Protein 5L2L (pdb70)

Structure (mmCIF, N/CA/C/O backbone):
data_5L2L
#
_entry.id   5L2L
#
_cell.length_a   46.669
_cell.length_b   85.035
_cell.length_c   64.956
_cell.angle_alpha   90.00
_cell.angle_beta   99.07
_cell.angle_gamma   90.00
#
_symmetry.space_group_name_H-M   'P 1 21 1'
#
loop_
_entity.id
_entity.type
_entity.pdbx_description
1 polymer Nab2p
2 polymer "RNA (5'-R(*AP*AP*AP*AP*AP*AP*AP*AP*AP*G)-3')"
3 non-polymer 'ZINC ION'
4 water water
#
loop_
_atom_site.group_PDB
_atom_site.id
_atom_site.type_symbol
_atom_site.label_atom_id
_atom_site.label_alt_id
_atom_site.label_comp_id
_atom_site.label_asym_id
_atom_site.label_entity_id
_atom_site.label_seq_id
_atom_site.pdbx_PDB_ins_code
_atom_site.Cartn_x
_atom_site.Cartn_y
_atom_site.Cartn_z
_atom_site.occupancy
_atom_site.B_iso_or_equiv
_atom_site.auth_seq_id
_atom_site.auth_comp_id
_atom_site.auth_asym_id
_atom_site.auth_atom_id
_atom_site.pdbx_PDB_model_num
ATOM 1 N N . SER A 1 2 ? 44.885 63.521 20.227 1.00 54.46 408 SER A N 1
ATOM 2 C CA . SER A 1 2 ? 44.659 63.566 21.668 1.00 55.27 408 SER A CA 1
ATOM 3 C C . SER A 1 2 ? 45.201 64.860 22.292 1.00 55.63 408 SER A C 1
ATOM 4 O O . SER A 1 2 ? 46.301 65.319 21.964 1.00 57.52 408 SER A O 1
ATOM 11 N N . GLU A 1 3 ? 44.405 65.446 23.181 1.00 52.20 409 GLU A N 1
ATOM 12 C CA . GLU A 1 3 ? 44.787 66.615 23.959 1.00 49.00 409 GLU A CA 1
ATOM 13 C C . GLU A 1 3 ? 44.866 66.244 25.434 1.00 39.36 409 GLU A C 1
ATOM 14 O O . GLU A 1 3 ? 44.105 65.392 25.905 1.00 37.26 409 GLU A O 1
ATOM 26 N N . LYS A 1 4 ? 45.787 66.885 26.164 1.00 31.83 410 LYS A N 1
ATOM 27 C CA . LYS A 1 4 ? 45.864 66.706 27.617 1.00 27.22 410 LYS A CA 1
ATOM 28 C C . LYS A 1 4 ? 46.127 68.040 28.312 1.00 24.78 410 LYS A C 1
ATOM 29 O O . LYS A 1 4 ? 47.070 68.758 27.962 1.00 27.53 410 LYS A O 1
ATOM 48 N N . SER A 1 5 ? 45.289 68.355 29.298 1.00 22.40 411 SER A N 1
ATOM 49 C CA . SER A 1 5 ? 45.375 69.559 30.113 1.00 21.55 411 SER A CA 1
ATOM 50 C C . SER A 1 5 ? 45.682 69.200 31.560 1.00 20.62 411 SER A C 1
ATOM 51 O O . SER A 1 5 ? 45.299 68.131 32.034 1.00 21.07 411 SER A O 1
ATOM 59 N N . LEU A 1 6 ? 46.362 70.110 32.273 1.00 21.46 412 LEU A N 1
ATOM 60 C CA . LEU A 1 6 ? 46.560 69.962 33.717 1.00 19.56 412 LEU A CA 1
ATOM 61 C C . LEU A 1 6 ? 45.325 70.343 34.551 1.00 18.77 412 LEU A C 1
ATOM 62 O O . LEU A 1 6 ? 45.265 70.013 35.751 1.00 19.76 412 LEU A O 1
ATOM 78 N N . GLU A 1 7 ? 44.345 71.015 33.957 1.00 19.80 413 GLU A N 1
ATOM 79 C CA . GLU A 1 7 ? 43.125 71.361 34.671 1.00 20.09 413 GLU A CA 1
ATOM 80 C C . GLU A 1 7 ? 42.421 70.090 35.176 1.00 17.90 413 GLU A C 1
ATOM 81 O O . GLU A 1 7 ? 42.396 69.056 34.500 1.00 19.30 413 GLU A O 1
ATOM 93 N N . GLN A 1 8 ? 41.865 70.165 36.390 1.00 17.86 414 GLN A N 1
ATOM 94 C CA . GLN A 1 8 ? 41.240 69.015 37.046 1.00 17.29 414 GLN A CA 1
ATOM 95 C C . GLN A 1 8 ? 39.826 68.750 36.518 1.00 17.66 414 GLN A C 1
ATOM 96 O O . GLN A 1 8 ? 39.000 69.669 36.439 1.00 19.29 414 GLN A O 1
ATOM 110 N N . CYS A 1 9 ? 39.538 67.485 36.186 1.00 16.06 415 CYS A N 1
ATOM 111 C CA . CYS A 1 9 ? 38.173 67.092 35.807 1.00 15.05 415 CYS A CA 1
ATOM 112 C C . CYS A 1 9 ? 37.255 67.145 37.028 1.00 18.16 415 CYS A C 1
ATOM 113 O O . CYS A 1 9 ? 37.548 66.539 38.067 1.00 17.73 415 CYS A O 1
ATOM 120 N N . LYS A 1 10 ? 36.118 67.831 36.889 1.00 17.99 416 LYS A N 1
ATOM 121 C CA . LYS A 1 10 ? 35.227 67.977 38.033 1.00 19.64 416 LYS A CA 1
ATOM 122 C C . LYS A 1 10 ? 34.467 66.698 38.365 1.00 18.10 416 LYS A C 1
ATOM 123 O O . LYS A 1 10 ? 33.857 66.633 39.450 1.00 20.44 416 LYS A O 1
ATOM 142 N N . PHE A 1 11 ? 34.510 65.676 37.500 1.00 17.12 417 PHE A N 1
ATOM 143 C CA . PHE A 1 11 ? 33.751 64.445 37.724 1.00 17.27 417 PHE A CA 1
ATOM 144 C C . PHE A 1 11 ? 34.601 63.277 38.236 1.00 19.38 417 PHE A C 1
ATOM 145 O O . PHE A 1 11 ? 34.042 62.250 38.639 1.00 19.99 417 PHE A O 1
ATOM 162 N N . GLY A 1 12 ? 35.926 63.400 38.230 1.00 19.06 418 GLY A N 1
ATOM 163 C CA . GLY A 1 12 ? 36.785 62.387 38.846 1.00 20.16 418 GLY A CA 1
ATOM 164 C C . GLY A 1 12 ? 36.577 60.992 38.275 1.00 20.18 418 GLY A C 1
ATOM 165 O O . GLY A 1 12 ? 36.505 60.797 37.055 1.00 20.78 418 GLY A O 1
ATOM 169 N N . THR A 1 13 ? 36.488 59.989 39.165 1.00 18.48 419 THR A N 1
ATOM 170 C CA . THR A 1 13 ? 36.341 58.602 38.712 1.00 18.92 419 THR A CA 1
ATOM 171 C C . THR A 1 13 ? 34.966 58.328 38.099 1.00 19.96 419 THR A C 1
ATOM 172 O O . THR A 1 13 ? 34.763 57.247 37.534 1.00 21.70 419 THR A O 1
ATOM 183 N N . HIS A 1 14 ? 34.027 59.276 38.176 1.00 19.53 420 HIS A N 1
ATOM 184 C CA . HIS A 1 14 ? 32.708 59.104 37.589 1.00 19.20 420 HIS A CA 1
ATOM 185 C C . HIS A 1 14 ? 32.533 59.877 36.290 1.00 18.13 420 HIS A C 1
ATOM 186 O O . HIS A 1 14 ? 31.405 59.978 35.775 1.00 19.00 420 HIS A O 1
ATOM 200 N N . CYS A 1 15 ? 33.632 60.375 35.722 1.00 17.56 421 CYS A N 1
ATOM 201 C CA . CYS A 1 15 ? 33.611 60.951 34.383 1.00 18.50 421 CYS A CA 1
ATOM 202 C C . CYS A 1 15 ? 33.331 59.873 33.340 1.00 18.23 421 CYS A C 1
ATOM 203 O O . CYS A 1 15 ? 33.946 58.802 33.360 1.00 20.23 421 CYS A O 1
ATOM 210 N N . THR A 1 16 ? 32.399 60.156 32.421 1.00 18.30 422 THR A N 1
ATOM 211 C CA . THR A 1 16 ? 32.053 59.198 31.375 1.00 19.00 422 THR A CA 1
ATOM 212 C C . THR A 1 16 ? 32.258 59.768 29.969 1.00 18.96 422 THR A C 1
ATOM 213 O O . THR A 1 16 ? 31.749 59.202 28.994 1.00 20.91 422 THR A O 1
ATOM 224 N N . ASN A 1 17 ? 33.036 60.850 29.850 1.00 19.85 423 ASN A N 1
ATOM 225 C CA . ASN A 1 17 ? 33.492 61.389 28.566 1.00 19.70 423 ASN A CA 1
ATOM 226 C C . ASN A 1 17 ? 34.751 60.646 28.117 1.00 20.53 423 ASN A C 1
ATOM 227 O O . ASN A 1 17 ? 35.840 60.878 28.651 1.00 20.87 423 ASN A O 1
ATOM 238 N N . LYS A 1 18 ? 34.613 59.779 27.105 1.00 23.31 424 LYS A N 1
ATOM 239 C CA . LYS A 1 18 ? 35.732 58.946 26.666 1.00 25.98 424 LYS A CA 1
ATOM 240 C C . LYS A 1 18 ? 36.843 59.742 25.983 1.00 25.75 424 LYS A C 1
ATOM 241 O O . LYS A 1 18 ? 37.937 59.198 25.780 1.00 28.03 424 LYS A O 1
ATOM 260 N N . ARG A 1 19 ? 36.605 61.007 25.629 1.00 24.85 425 ARG A N 1
ATOM 261 C CA . ARG A 1 19 ? 37.646 61.876 25.082 1.00 26.88 425 ARG A CA 1
ATOM 262 C C . ARG A 1 19 ? 38.068 62.974 26.055 1.00 24.47 425 ARG A C 1
ATOM 263 O O . ARG A 1 19 ? 38.678 63.964 25.638 1.00 26.24 425 ARG A O 1
ATOM 284 N N . CYS A 1 20 ? 37.750 62.829 27.343 1.00 22.67 426 CYS A N 1
ATOM 285 C CA . CYS A 1 20 ? 38.077 63.868 28.313 1.00 20.56 426 CYS A CA 1
ATOM 286 C C . CYS A 1 20 ? 39.582 64.155 28.344 1.00 20.73 426 CYS A C 1
ATOM 287 O O . CYS A 1 20 ? 40.414 63.244 28.462 1.00 22.52 426 CYS A O 1
ATOM 294 N N . LYS A 1 21 ? 39.931 65.435 28.272 1.00 21.01 427 LYS A N 1
ATOM 295 C CA . LYS A 1 21 ? 41.334 65.831 28.247 1.00 21.77 427 LYS A CA 1
ATOM 296 C C . LYS A 1 21 ? 41.886 66.249 29.609 1.00 21.15 427 LYS A C 1
ATOM 297 O O . LYS A 1 21 ? 43.048 66.635 29.684 1.00 21.50 427 LYS A O 1
ATOM 316 N N . TYR A 1 22 ? 41.101 66.174 30.679 1.00 19.11 428 TYR A N 1
ATOM 317 C CA . TYR A 1 22 ? 41.481 66.721 31.980 1.00 17.97 428 TYR A CA 1
ATOM 318 C C . TYR A 1 22 ? 42.041 65.634 32.921 1.00 17.22 428 TYR A C 1
ATOM 319 O O . TYR A 1 22 ? 42.037 64.441 32.610 1.00 17.57 428 TYR A O 1
ATOM 337 N N . ARG A 1 23 ? 42.577 66.069 34.070 1.00 16.94 429 ARG A N 1
ATOM 338 C CA . ARG A 1 23 ? 43.163 65.142 35.046 1.00 16.26 429 ARG A CA 1
ATOM 339 C C . ARG A 1 23 ? 42.095 64.541 35.964 1.00 16.08 429 ARG A C 1
ATOM 340 O O . ARG A 1 23 ? 41.141 65.217 36.363 1.00 17.88 429 ARG A O 1
ATOM 361 N N . HIS A 1 24 ? 42.261 63.260 36.304 1.00 16.92 430 HIS A N 1
ATOM 362 C CA . HIS A 1 24 ? 41.283 62.528 37.114 1.00 16.48 430 HIS A CA 1
ATOM 363 C C . HIS A 1 24 ? 41.945 61.970 38.370 1.00 16.91 430 HIS A C 1
ATOM 364 O O . HIS A 1 24 ? 42.928 61.212 38.287 1.00 18.21 430 HIS A O 1
ATOM 378 N N . ALA A 1 25 ? 41.381 62.314 39.532 1.00 17.26 431 ALA A N 1
ATOM 379 C CA . ALA A 1 25 ? 41.883 61.801 40.806 1.00 18.04 431 ALA A CA 1
ATOM 380 C C . ALA A 1 25 ? 41.277 60.432 41.129 1.00 19.00 431 ALA A C 1
ATOM 381 O O . ALA A 1 25 ? 40.055 60.250 41.041 1.00 20.88 431 ALA A O 1
ATOM 388 N N . ARG A 1 26 ? 42.134 59.478 41.524 1.00 17.12 432 ARG A N 1
ATOM 389 C CA . ARG A 1 26 ? 41.714 58.174 42.033 1.00 17.37 432 ARG A CA 1
ATOM 390 C C . ARG A 1 26 ? 42.048 58.000 43.515 1.00 18.63 432 ARG A C 1
ATOM 391 O O . ARG A 1 26 ? 41.884 56.894 44.052 1.00 19.77 432 ARG A O 1
ATOM 412 N N . SER A 1 27 ? 42.533 59.057 44.175 1.00 19.07 433 SER A N 1
ATOM 413 C CA . SER A 1 27 ? 42.802 59.078 45.611 1.00 19.18 433 SER A CA 1
ATOM 414 C C . SER A 1 27 ? 42.083 60.259 46.253 1.00 20.44 433 SER A C 1
ATOM 415 O O . SER A 1 27 ? 42.003 61.343 45.661 1.00 21.08 433 SER A O 1
ATOM 423 N N . HIS A 1 28 ? 41.579 60.043 47.473 1.00 19.95 434 HIS A N 1
ATOM 424 C CA . HIS A 1 28 ? 41.007 61.106 48.305 1.00 21.79 434 HIS A CA 1
ATOM 425 C C . HIS A 1 28 ? 42.077 62.006 48.914 1.00 19.98 434 HIS A C 1
ATOM 426 O O . HIS A 1 28 ? 41.740 63.065 49.465 1.00 21.12 434 HIS A O 1
ATOM 440 N N . ILE A 1 29 ? 43.350 61.629 48.810 1.00 18.86 435 ILE A N 1
ATOM 441 C CA . ILE A 1 29 ? 44.448 62.462 49.286 1.00 19.31 435 ILE A CA 1
ATOM 442 C C . ILE A 1 29 ? 44.697 63.595 48.297 1.00 19.80 435 ILE A C 1
ATOM 443 O O . ILE A 1 29 ? 44.807 63.368 47.080 1.00 20.83 435 ILE A O 1
ATOM 459 N N . MET A 1 30 ? 44.815 64.816 48.820 1.00 20.23 436 MET A N 1
ATOM 460 C CA . MET A 1 30 ? 45.147 65.972 47.997 1.00 21.96 436 MET A CA 1
ATOM 461 C C . MET A 1 30 ? 46.645 65.980 47.673 1.00 21.34 436 MET A C 1
ATOM 462 O O . MET A 1 30 ? 47.486 65.742 48.549 1.00 21.70 436 MET A O 1
ATOM 476 N N . CYS A 1 31 ? 46.970 66.207 46.396 1.00 18.13 437 CYS A N 1
ATOM 477 C CA . CYS A 1 31 ? 48.364 66.206 45.958 1.00 17.70 437 CYS A CA 1
ATOM 478 C C . CYS A 1 31 ? 49.187 67.193 46.776 1.00 19.08 437 CYS A C 1
ATOM 479 O O . CYS A 1 31 ? 48.788 68.349 46.969 1.00 19.82 437 CYS A O 1
ATOM 486 N N . ARG A 1 32 ? 50.376 66.753 47.206 1.00 20.19 438 ARG A N 1
ATOM 487 C CA . ARG A 1 32 ? 51.212 67.602 48.045 1.00 22.00 438 ARG A CA 1
ATOM 488 C C . ARG A 1 32 ? 51.726 68.835 47.308 1.00 21.22 438 ARG A C 1
ATOM 489 O O . ARG A 1 32 ? 52.102 69.807 47.971 1.00 23.60 438 ARG A O 1
ATOM 510 N N . GLU A 1 33 ? 51.719 68.837 45.972 1.00 21.17 439 GLU A N 1
ATOM 511 C CA . GLU A 1 33 ? 52.098 70.009 45.183 1.00 21.52 439 GLU A CA 1
ATOM 512 C C . GLU A 1 33 ? 50.913 70.879 44.775 1.00 21.40 439 GLU A C 1
ATOM 513 O O . GLU A 1 33 ? 51.116 71.938 44.160 1.00 22.08 439 GLU A O 1
ATOM 525 N N . GLY A 1 34 ? 49.693 70.481 45.112 1.00 20.88 440 GLY A N 1
ATOM 526 C CA . GLY A 1 34 ? 48.528 71.298 44.785 1.00 21.23 440 GLY A CA 1
ATOM 527 C C . GLY A 1 34 ? 48.427 71.654 43.318 1.00 20.69 440 GLY A C 1
ATOM 528 O O . GLY A 1 34 ? 48.758 70.853 42.425 1.00 20.57 440 GLY A O 1
ATOM 532 N N . ALA A 1 35 ? 47.953 72.884 43.054 1.00 20.96 441 ALA A N 1
ATOM 533 C CA . ALA A 1 35 ? 47.787 73.379 41.688 1.00 22.01 441 ALA A CA 1
ATOM 534 C C . ALA A 1 35 ? 49.109 73.583 40.970 1.00 22.10 441 ALA A C 1
ATOM 535 O O . ALA A 1 35 ? 49.093 73.905 39.777 1.00 24.4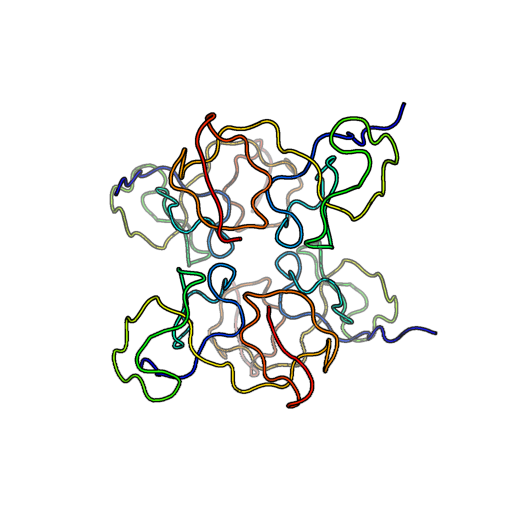0 441 ALA A O 1
ATOM 542 N N . ASN A 1 36 ? 50.237 73.390 41.655 1.00 21.12 442 ASN A N 1
ATOM 543 C CA . ASN A 1 36 ? 51.557 73.500 41.042 1.00 20.58 442 ASN A CA 1
ATOM 544 C C . ASN A 1 36 ? 52.045 72.205 40.394 1.00 21.02 442 ASN A C 1
ATOM 545 O O . ASN A 1 36 ? 53.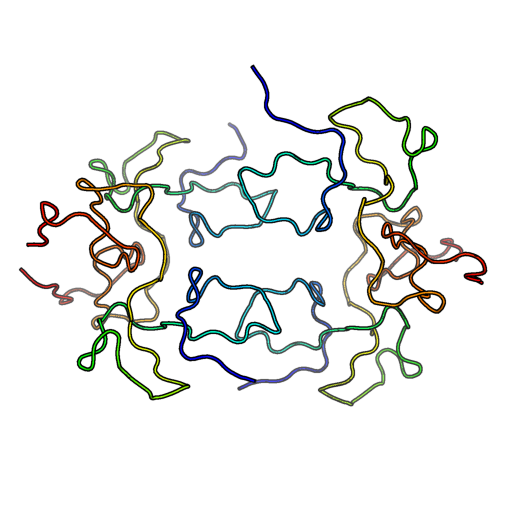080 72.228 39.703 1.00 23.25 442 ASN A O 1
ATOM 556 N N . CYS A 1 37 ? 51.323 71.096 40.569 1.00 18.67 443 CYS A N 1
ATOM 557 C CA . CYS A 1 37 ? 51.771 69.801 40.058 1.00 18.50 443 CYS A CA 1
ATOM 558 C C . CYS A 1 37 ? 51.685 69.758 38.535 1.00 18.49 443 CYS A C 1
ATOM 559 O O . CYS A 1 37 ? 50.667 70.153 37.961 1.00 19.69 443 CYS A O 1
ATOM 566 N N . THR A 1 38 ? 52.748 69.271 37.877 1.00 19.39 444 THR A N 1
ATOM 567 C CA . THR A 1 38 ? 52.798 69.228 36.417 1.00 20.97 444 THR A CA 1
ATOM 568 C C . THR A 1 38 ? 52.771 67.818 35.833 1.00 20.56 444 THR A C 1
ATOM 569 O O . THR A 1 38 ? 53.042 67.654 34.639 1.00 22.44 444 THR A O 1
ATOM 580 N N . ARG A 1 39 ? 52.439 66.802 36.625 1.00 19.41 445 ARG A N 1
ATOM 581 C CA . ARG A 1 39 ? 52.397 65.413 36.156 1.00 19.52 445 ARG A CA 1
ATOM 582 C C . ARG A 1 39 ? 51.028 65.108 35.542 1.00 19.12 445 ARG A C 1
ATOM 583 O O . ARG A 1 39 ? 50.014 65.066 36.251 1.00 18.26 445 ARG A O 1
ATOM 604 N N . ILE A 1 40 ? 50.999 64.873 34.227 1.00 19.79 446 ILE A N 1
ATOM 605 C CA . ILE A 1 40 ? 49.728 64.747 33.504 1.00 19.64 446 ILE A CA 1
ATOM 606 C C . ILE A 1 40 ? 48.892 63.593 34.048 1.00 19.07 446 ILE A C 1
ATOM 607 O O . ILE A 1 40 ? 47.663 63.716 34.187 1.00 19.82 446 ILE A O 1
ATOM 623 N N . ASP A 1 41 ? 49.529 62.463 34.373 1.00 18.40 447 ASP A N 1
ATOM 624 C CA . ASP A 1 41 ? 48.817 61.280 34.849 1.00 19.46 447 ASP A CA 1
ATOM 625 C C . ASP A 1 41 ? 48.757 61.187 36.385 1.00 18.06 447 ASP A C 1
ATOM 626 O O . ASP A 1 41 ? 48.413 60.125 36.922 1.00 19.28 447 ASP A O 1
ATOM 635 N N . CYS A 1 42 ? 49.008 62.288 37.101 1.00 17.62 448 CYS A N 1
ATOM 636 C CA . CYS A 1 42 ? 48.932 62.265 38.565 1.00 17.04 448 CYS A CA 1
ATOM 637 C C . CYS A 1 42 ? 47.544 61.839 39.047 1.00 17.22 448 CYS A C 1
ATOM 638 O O . CYS A 1 42 ? 46.523 62.372 38.595 1.00 17.95 448 CYS A O 1
ATOM 645 N N . LEU A 1 43 ? 47.508 60.913 40.014 1.00 17.54 449 LEU A N 1
ATOM 646 C CA . LEU A 1 43 ? 46.245 60.350 40.502 1.00 17.07 449 LEU A CA 1
ATOM 647 C C . LEU A 1 43 ? 45.738 61.009 41.788 1.00 16.97 449 LEU A C 1
ATOM 648 O O . LEU A 1 43 ? 44.652 60.641 42.279 1.00 17.55 449 LEU A O 1
ATOM 664 N N . PHE A 1 44 ? 46.484 61.955 42.359 1.00 16.49 450 PHE A N 1
ATOM 665 C CA . PHE A 1 44 ? 46.052 62.651 43.574 1.00 17.41 450 PHE A CA 1
ATOM 666 C C . PHE A 1 44 ? 45.205 63.885 43.235 1.00 18.03 450 PHE A C 1
ATOM 667 O O . PHE A 1 44 ? 45.163 64.351 42.096 1.00 18.50 450 PHE A O 1
ATOM 684 N N . GLY A 1 45 ? 44.475 64.391 44.228 1.00 17.94 451 GLY A N 1
ATOM 685 C CA . GLY A 1 45 ? 43.546 65.499 43.959 1.00 18.72 451 GLY A CA 1
ATOM 686 C C . GLY A 1 45 ? 44.240 66.858 43.813 1.00 19.12 451 GLY A C 1
ATOM 687 O O . GLY A 1 45 ? 45.176 67.179 44.536 1.00 21.42 451 GLY A O 1
ATOM 691 N N . HIS A 1 46 ? 43.745 67.671 42.882 1.00 17.20 452 HIS A N 1
ATOM 692 C CA . HIS A 1 46 ? 44.184 69.051 42.706 1.00 17.44 452 HIS A CA 1
ATOM 693 C C . HIS A 1 46 ? 42.966 69.969 42.711 1.00 17.40 452 HIS A C 1
ATOM 694 O O . HIS A 1 46 ? 41.854 69.527 42.412 1.00 16.13 452 HIS A O 1
ATOM 708 N N . PRO A 1 47 ? 43.134 71.252 43.068 1.00 16.71 453 PRO A N 1
ATOM 709 C CA . PRO A 1 47 ? 41.975 72.154 43.151 1.00 18.29 453 PRO A CA 1
ATOM 710 C C . PRO A 1 47 ? 41.206 72.289 41.835 1.00 18.80 453 PRO A C 1
ATOM 711 O O . PRO A 1 47 ? 41.791 72.381 40.747 1.00 18.31 453 PRO A O 1
ATOM 722 N N . ILE A 1 48 ? 39.868 72.341 41.961 1.00 18.54 454 ILE A N 1
ATOM 723 C CA . ILE A 1 48 ? 38.962 72.690 40.866 1.00 21.16 454 ILE A CA 1
ATOM 724 C C . ILE A 1 48 ? 38.650 74.181 40.951 1.00 23.18 454 ILE A C 1
ATOM 725 O O . ILE A 1 48 ? 38.284 74.692 42.018 1.00 22.93 454 ILE A O 1
ATOM 741 N N . ASN A 1 49 ? 38.746 74.881 39.826 1.00 27.98 455 ASN A N 1
ATOM 742 C CA . ASN A 1 49 ? 38.522 76.332 39.837 1.00 32.72 455 ASN A CA 1
ATOM 743 C C . ASN A 1 49 ? 37.039 76.647 39.602 1.00 31.10 455 ASN A C 1
ATOM 744 O O . ASN A 1 49 ? 36.626 77.144 38.552 1.00 33.00 455 ASN A O 1
ATOM 755 N N . GLU A 1 50 ? 36.242 76.373 40.639 1.00 26.51 456 GLU A N 1
ATOM 756 C CA . GLU A 1 50 ? 34.806 76.627 40.652 1.00 23.16 456 GLU A CA 1
ATOM 757 C C . GLU A 1 50 ? 34.329 76.630 42.105 1.00 21.07 456 GLU A C 1
ATOM 758 O O . GLU A 1 50 ? 34.770 75.796 42.896 1.00 19.43 456 GLU A O 1
ATOM 770 N N . ASP A 1 51 ? 33.415 77.552 42.439 1.00 21.34 457 ASP A N 1
ATOM 771 C CA . ASP A 1 51 ? 32.863 77.636 43.793 1.00 20.91 457 ASP A CA 1
ATOM 772 C C . ASP A 1 51 ? 31.998 76.414 44.109 1.00 17.86 457 ASP A C 1
ATOM 773 O O . ASP A 1 51 ? 31.140 76.023 43.306 1.00 18.66 457 ASP A O 1
ATOM 782 N N . CYS A 1 52 ? 32.192 75.838 45.299 1.00 17.79 458 CYS A N 1
ATOM 783 C CA . CYS A 1 52 ? 31.360 74.722 45.749 1.00 17.78 458 CYS A CA 1
ATOM 784 C C . CYS A 1 52 ? 29.909 75.153 45.934 1.00 18.19 458 CYS A C 1
ATOM 785 O O . CYS A 1 52 ? 29.631 76.143 46.618 1.00 19.19 458 CYS A O 1
ATOM 792 N N . ARG A 1 53 ? 28.986 74.370 45.355 1.00 17.60 459 ARG A N 1
ATOM 793 C CA . ARG A 1 53 ? 27.548 74.588 45.541 1.00 16.77 459 ARG A CA 1
ATOM 794 C C . ARG A 1 53 ? 27.106 74.504 46.999 1.00 18.09 459 ARG A C 1
ATOM 795 O O . ARG A 1 53 ? 26.044 75.044 47.346 1.00 17.28 459 ARG A O 1
ATOM 816 N N . PHE A 1 54 ? 27.859 73.806 47.843 1.00 16.66 460 PHE A N 1
ATOM 817 C CA . PHE A 1 54 ? 27.442 73.520 49.212 1.00 16.39 460 PHE A CA 1
ATOM 818 C C . PHE A 1 54 ? 28.155 74.398 50.242 1.00 19.50 460 PHE A C 1
ATOM 819 O O . PHE A 1 54 ? 27.882 74.278 51.438 1.00 19.89 460 PHE A O 1
ATOM 836 N N . GLY A 1 55 ? 28.993 75.338 49.796 1.00 19.95 461 GLY A N 1
ATOM 837 C CA . GLY A 1 55 ? 29.403 76.490 50.599 1.00 20.18 461 GLY A CA 1
ATOM 838 C C . GLY A 1 55 ? 30.210 76.187 51.862 1.00 21.26 461 GLY A C 1
ATOM 839 O O . GLY A 1 55 ? 30.937 75.190 51.975 1.00 21.10 461 GLY A O 1
ATOM 843 N N . VAL A 1 56 ? 30.083 77.090 52.843 1.00 23.13 462 VAL A N 1
ATOM 844 C CA . VAL A 1 56 ? 30.887 76.960 54.054 1.00 25.19 462 VAL A CA 1
ATOM 845 C C . VAL A 1 56 ? 30.492 75.719 54.855 1.00 24.72 462 VAL A C 1
ATOM 846 O O . VAL A 1 56 ? 31.329 75.178 55.599 1.00 25.77 462 VAL A O 1
ATOM 859 N N . ASN A 1 57 ? 29.259 75.222 54.681 1.00 22.89 463 ASN A N 1
ATOM 860 C CA . ASN A 1 57 ? 28.739 74.072 55.412 1.00 24.30 463 ASN A CA 1
ATOM 861 C C . ASN A 1 57 ? 28.939 72.740 54.687 1.00 21.82 463 ASN A C 1
ATOM 862 O O . ASN A 1 57 ? 28.393 71.720 55.132 1.00 23.14 463 ASN A O 1
ATOM 873 N N . CYS A 1 58 ? 29.697 72.722 53.592 1.00 19.14 464 CYS A N 1
ATOM 874 C CA . CYS A 1 58 ? 29.994 71.480 52.884 1.00 18.62 464 CYS A CA 1
ATOM 875 C C . CYS A 1 58 ? 30.682 70.486 53.812 1.00 19.49 464 CYS A C 1
ATOM 876 O O . CYS A 1 58 ? 31.745 70.778 54.372 1.00 20.30 464 CYS A O 1
ATOM 883 N N . LYS A 1 59 ? 30.086 69.296 53.956 1.00 19.24 465 LYS A N 1
ATOM 884 C CA . LYS A 1 59 ? 30.555 68.307 54.924 1.00 21.74 465 LYS A CA 1
ATOM 885 C C . LYS A 1 59 ? 31.541 67.302 54.340 1.00 22.03 465 LYS A C 1
ATOM 886 O O . LYS A 1 59 ? 32.011 66.429 55.081 1.00 25.26 465 LYS A O 1
ATOM 905 N N . ASN A 1 60 ? 31.841 67.383 53.042 1.00 20.17 466 ASN A N 1
ATOM 906 C CA . ASN A 1 60 ? 32.744 66.448 52.367 1.00 19.23 466 ASN A CA 1
ATOM 907 C C . ASN A 1 60 ? 34.195 66.937 52.478 1.00 16.84 466 ASN A C 1
ATOM 908 O O . ASN A 1 60 ? 34.628 67.813 51.726 1.00 18.84 466 ASN A O 1
ATOM 919 N N . ILE A 1 61 ? 34.977 66.345 53.389 1.00 17.88 467 ILE A N 1
ATOM 920 C CA . ILE A 1 61 ? 36.320 66.871 53.620 1.00 20.16 467 ILE A CA 1
ATOM 921 C C . ILE A 1 61 ? 37.246 66.634 52.429 1.00 20.52 467 ILE A C 1
ATOM 922 O O . ILE A 1 61 ? 38.318 67.256 52.348 1.00 21.33 467 ILE A O 1
ATOM 938 N N . TYR A 1 62 ? 36.869 65.751 51.504 1.00 18.77 468 TYR A N 1
ATOM 939 C CA . TYR A 1 62 ? 37.657 65.479 50.304 1.00 17.57 468 TYR A CA 1
ATOM 940 C C . TYR A 1 62 ? 37.278 66.372 49.117 1.00 17.09 468 TYR A C 1
ATOM 941 O O . TYR A 1 62 ? 37.891 66.260 48.045 1.00 20.10 468 TYR A O 1
ATOM 959 N N . CYS A 1 63 ? 36.327 67.286 49.298 1.00 17.59 469 CYS A N 1
ATOM 960 C CA . CYS A 1 63 ? 35.813 68.120 48.206 1.00 17.35 469 CYS A CA 1
ATOM 961 C C . CYS A 1 63 ? 36.911 69.013 47.629 1.00 17.36 469 CYS A C 1
ATOM 962 O O . CYS A 1 63 ? 37.601 69.710 48.374 1.00 19.01 469 CYS A O 1
ATOM 969 N N . LEU A 1 64 ? 37.050 69.016 46.295 1.00 17.09 470 LEU A N 1
ATOM 970 C CA . LEU A 1 64 ? 38.104 69.778 45.619 1.00 16.76 470 LEU A CA 1
ATOM 971 C C . LEU A 1 64 ? 37.650 71.150 45.104 1.00 18.46 470 LEU A C 1
ATOM 972 O O . LEU A 1 64 ? 38.481 71.903 44.577 1.00 18.20 470 LEU A O 1
ATOM 988 N N . PHE A 1 65 ? 36.365 71.495 45.233 1.00 16.90 471 PHE A N 1
ATOM 989 C CA . PHE A 1 65 ? 35.873 72.804 44.825 1.00 18.18 471 PHE A CA 1
ATOM 990 C C . PHE A 1 65 ? 36.323 73.894 45.824 1.00 20.00 471 PHE A C 1
ATOM 991 O O . PHE A 1 65 ? 36.856 73.624 46.900 1.00 20.96 471 PHE A O 1
ATOM 1008 N N . ARG A 1 66 ? 36.083 75.147 45.463 1.00 20.62 472 ARG A N 1
ATOM 1009 C CA . ARG A 1 66 ? 36.511 76.284 46.275 1.00 22.33 472 ARG A CA 1
ATOM 1010 C C . ARG A 1 66 ? 35.459 76.637 47.334 1.00 21.53 472 ARG A C 1
ATOM 1011 O O . ARG A 1 66 ? 34.271 76.753 47.020 1.00 21.94 472 ARG A O 1
ATOM 1032 N N . HIS A 1 67 ? 35.899 76.808 48.588 1.00 20.67 473 HIS A N 1
ATOM 1033 C CA . HIS A 1 67 ? 35.000 77.118 49.701 1.00 20.53 473 HIS A CA 1
ATOM 1034 C C . HIS A 1 67 ? 35.349 78.467 50.336 1.00 24.30 473 HIS A C 1
ATOM 1035 O O . HIS A 1 67 ? 36.507 78.896 50.290 1.00 25.89 473 HIS A O 1
ATOM 1049 N N . PRO A 1 68 ? 34.373 79.154 50.941 1.00 26.64 474 PRO A N 1
ATOM 1050 C CA . PRO A 1 68 ? 34.667 80.403 51.655 1.00 31.37 474 PRO A CA 1
ATOM 1051 C C . PRO A 1 68 ? 35.567 80.161 52.853 1.00 34.44 474 PRO A C 1
ATOM 1052 O O . PRO A 1 68 ? 35.640 79.035 53.374 1.00 33.49 474 PRO A O 1
ATOM 1063 N N . PRO A 1 69 ? 36.240 81.200 53.347 1.00 38.67 475 PRO A N 1
ATOM 1064 C CA . PRO A 1 69 ? 36.968 81.059 54.608 1.00 41.85 475 PRO A CA 1
ATOM 1065 C C . PRO A 1 69 ? 35.995 80.862 55.758 1.00 45.04 475 PRO A C 1
ATOM 1066 O O . PRO A 1 69 ? 34.834 81.281 55.711 1.00 47.64 475 PRO A O 1
ATOM 1077 N N . GLY A 1 70 ? 36.470 80.198 56.793 1.00 46.13 476 GLY A N 1
ATOM 1078 C CA . GLY A 1 70 ? 35.634 79.873 57.926 1.00 44.40 476 GLY A CA 1
ATOM 1079 C C . GLY A 1 70 ? 35.146 78.446 57.939 1.00 41.79 476 GLY A C 1
ATOM 1080 O O . GLY A 1 70 ? 34.530 78.028 58.925 1.00 42.29 476 GLY A O 1
ATOM 1084 N N . ARG A 1 71 ? 35.386 77.697 56.868 1.00 39.46 477 ARG A N 1
ATOM 1085 C CA . ARG A 1 71 ? 35.106 76.270 56.856 1.00 37.60 477 ARG A CA 1
ATOM 1086 C C . ARG A 1 71 ? 36.278 75.544 57.499 1.00 43.42 477 ARG A C 1
ATOM 1087 O O . ARG A 1 71 ? 37.421 75.688 57.051 1.00 45.27 477 ARG A O 1
ATOM 1108 N N . VAL A 1 72 ? 36.000 74.767 58.542 1.00 47.57 478 VAL A N 1
ATOM 1109 C CA . VAL A 1 72 ? 37.034 74.103 59.332 1.00 51.00 478 VAL A CA 1
ATOM 1110 C C . VAL A 1 72 ? 37.008 72.614 59.017 1.00 52.45 478 VAL A C 1
ATOM 1111 O O . VAL A 1 72 ? 35.950 71.977 59.085 1.00 53.09 478 VAL A O 1
ATOM 1124 N N . LEU A 1 73 ? 38.171 72.062 58.680 1.00 53.31 479 LEU A N 1
ATOM 1125 C CA . LEU A 1 73 ? 38.308 70.622 58.452 1.00 54.05 479 LEU A CA 1
ATOM 1126 C C . LEU A 1 73 ? 38.618 69.878 59.754 1.00 55.38 479 LEU A C 1
ATOM 1127 O O . LEU A 1 73 ? 39.298 70.407 60.636 1.00 57.03 479 LEU A O 1
ATOM 1143 N N . GLY B 1 1 ? 1.869 47.774 43.862 1.00 30.73 407 GLY B N 1
ATOM 1144 C CA . GLY B 1 1 ? 2.939 47.184 44.655 1.00 31.46 407 GLY B CA 1
ATOM 1145 C C . GLY B 1 1 ? 4.290 47.846 44.442 1.00 31.65 407 GLY B C 1
ATOM 1146 O O . GLY B 1 1 ? 4.442 48.669 43.543 1.00 33.57 407 GLY B O 1
ATOM 1149 N N . SER B 1 2 ? 5.273 47.500 45.267 1.00 31.64 408 SER B N 1
ATOM 1150 C CA . SER B 1 2 ? 6.618 48.060 45.135 1.00 29.56 408 SER B CA 1
ATOM 1151 C C . SER B 1 2 ? 7.641 46.958 45.339 1.00 30.02 408 SER B C 1
ATOM 1152 O O . SER B 1 2 ? 7.458 46.083 46.184 1.00 33.06 408 SER B O 1
ATOM 1160 N N . GLU B 1 3 ? 8.711 46.998 44.550 1.00 29.07 409 GLU B N 1
ATOM 1161 C CA . GLU B 1 3 ? 9.835 46.086 44.709 1.00 31.67 409 GLU B CA 1
ATOM 1162 C C . GLU B 1 3 ? 11.016 46.731 45.432 1.00 27.92 409 GLU B C 1
ATOM 1163 O O . GLU B 1 3 ? 12.098 46.135 45.495 1.00 27.49 409 GLU B O 1
ATOM 1175 N N . LYS B 1 4 ? 10.837 47.917 46.005 1.00 25.86 410 LYS B N 1
ATOM 1176 C CA . LYS B 1 4 ? 11.977 48.599 46.607 1.00 24.63 410 LYS B CA 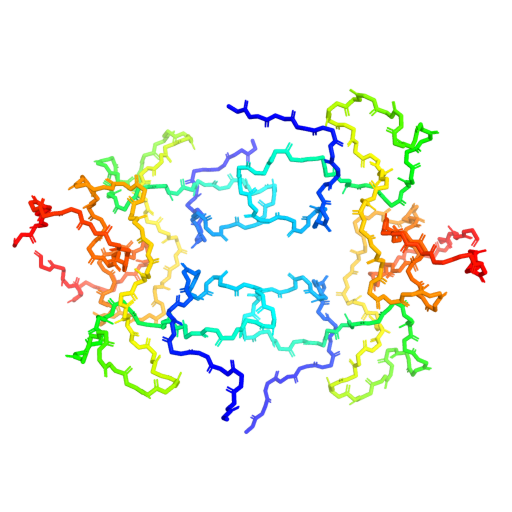1
ATOM 1177 C C . LYS B 1 4 ? 12.454 47.883 47.866 1.00 22.51 410 LYS B C 1
ATOM 1178 O O . LYS B 1 4 ? 11.656 47.313 48.627 1.00 23.92 410 LYS B O 1
ATOM 1197 N N . SER B 1 5 ? 13.768 47.968 48.098 1.00 22.41 411 SER B N 1
ATOM 1198 C CA . SER B 1 5 ? 14.463 47.326 49.209 1.00 22.38 411 SER B CA 1
ATOM 1199 C C . SER B 1 5 ? 15.118 48.357 50.126 1.00 20.99 411 SER B C 1
ATOM 1200 O O . SER B 1 5 ? 15.581 49.411 49.675 1.00 21.90 411 SER B O 1
ATOM 1208 N N . LEU B 1 6 ? 15.200 48.037 51.422 1.00 20.33 412 LEU B N 1
ATOM 1209 C CA . LEU B 1 6 ? 15.960 48.894 52.330 1.00 20.07 412 LEU B CA 1
ATOM 1210 C C . LEU B 1 6 ? 17.477 48.724 52.173 1.00 20.40 412 LEU B C 1
ATOM 1211 O O . LEU B 1 6 ? 18.245 49.583 52.638 1.00 20.65 412 LEU B O 1
ATOM 1227 N N . GLU B 1 7 ? 17.941 47.662 51.516 1.00 20.50 413 GLU B N 1
ATOM 1228 C CA . GLU B 1 7 ? 19.382 47.498 51.329 1.00 20.10 413 GLU B CA 1
ATOM 1229 C C . GLU B 1 7 ? 19.958 48.672 50.540 1.00 18.76 413 GLU B C 1
ATOM 1230 O O . GLU B 1 7 ? 19.329 49.212 49.622 1.00 19.57 413 GLU B O 1
ATOM 1242 N N . GLN B 1 8 ? 21.190 49.041 50.901 1.00 17.93 414 GLN B N 1
ATOM 1243 C CA . GLN B 1 8 ? 21.859 50.217 50.357 1.00 17.35 414 GLN B CA 1
ATOM 1244 C C . GLN B 1 8 ? 22.438 49.950 48.972 1.00 17.31 414 GLN B C 1
ATOM 1245 O O . GLN B 1 8 ? 23.084 48.911 48.739 1.00 19.26 414 GLN B O 1
ATOM 1259 N N . CYS B 1 9 ? 22.239 50.906 48.058 1.00 16.23 415 CYS B N 1
ATOM 1260 C CA . CYS B 1 9 ? 22.891 50.842 46.746 1.00 17.28 415 CYS B CA 1
ATOM 1261 C C . CYS B 1 9 ? 24.377 51.141 46.862 1.00 18.03 415 CYS B C 1
ATOM 1262 O O . CYS B 1 9 ? 24.764 52.181 47.408 1.00 17.10 415 CYS B O 1
ATOM 1269 N N . LYS B 1 10 ? 25.212 50.250 46.300 1.00 16.87 416 LYS B N 1
ATOM 1270 C CA . LYS B 1 10 ? 26.656 50.416 46.415 1.00 16.37 416 LYS B CA 1
ATOM 1271 C C . LYS B 1 10 ? 27.215 51.529 45.526 1.00 16.92 416 LYS B C 1
ATOM 1272 O O . LYS B 1 10 ? 28.372 51.925 45.726 1.00 19.09 416 LYS B O 1
ATOM 1291 N N . PHE B 1 11 ? 26.433 52.071 44.595 1.00 15.99 417 PHE B N 1
ATOM 1292 C CA . PHE B 1 11 ? 26.909 53.141 43.714 1.00 16.79 417 PHE B CA 1
ATOM 1293 C C . PHE B 1 11 ? 26.457 54.548 44.129 1.00 17.03 417 PHE B C 1
ATOM 1294 O O . PHE B 1 11 ? 26.980 55.529 43.597 1.00 19.35 417 PHE B O 1
ATOM 1311 N N . GLY B 1 12 ? 25.525 54.679 45.071 1.00 18.25 418 GLY B N 1
ATOM 1312 C CA . GLY B 1 12 ? 25.148 55.994 45.589 1.00 18.28 418 GLY B CA 1
ATOM 1313 C C . GLY B 1 12 ? 24.641 56.942 44.509 1.00 17.48 418 GLY B C 1
ATOM 1314 O O . GLY B 1 12 ? 23.858 56.565 43.623 1.00 18.32 418 GLY B O 1
ATOM 1318 N N . THR B 1 13 ? 25.104 58.197 44.570 1.00 16.65 419 THR B N 1
ATOM 1319 C CA . THR B 1 13 ? 24.737 59.217 43.588 1.00 16.12 419 THR B CA 1
ATOM 1320 C C . THR B 1 13 ? 25.240 58.911 42.174 1.00 17.87 419 THR B C 1
ATOM 1321 O O . THR B 1 13 ? 24.802 59.576 41.222 1.00 18.80 419 THR B O 1
ATOM 1332 N N . HIS B 1 14 ? 26.151 57.947 42.011 1.00 16.53 420 HIS B N 1
ATOM 1333 C CA . HIS B 1 14 ? 26.694 57.610 40.701 1.00 17.86 420 HIS B CA 1
ATOM 1334 C C . HIS B 1 14 ? 26.020 56.387 40.081 1.00 17.39 420 HIS B C 1
ATOM 1335 O O . HIS B 1 14 ? 26.425 55.932 39.000 1.00 18.31 420 HIS B O 1
ATOM 1349 N N . CYS B 1 15 ? 24.959 55.887 40.709 1.00 16.53 421 CYS B N 1
ATOM 1350 C CA . CYS B 1 15 ? 24.138 54.839 40.105 1.00 17.05 421 CYS B CA 1
ATOM 1351 C C . CYS B 1 15 ? 23.418 55.356 38.860 1.00 17.68 421 CYS B C 1
ATOM 1352 O O . CYS B 1 15 ? 22.802 56.434 38.884 1.00 18.81 421 CYS B O 1
ATOM 1359 N N . THR B 1 16 ? 23.486 54.582 37.770 1.00 18.19 422 THR B N 1
ATOM 1360 C CA . THR B 1 16 ? 22.789 54.927 36.530 1.00 19.57 422 THR B CA 1
ATOM 1361 C C . THR B 1 16 ? 21.842 53.820 36.062 1.00 21.05 422 THR B C 1
ATOM 1362 O O . THR B 1 16 ? 21.432 53.808 34.889 1.00 21.04 422 THR B O 1
ATOM 1373 N N . ASN B 1 17 ? 21.466 52.912 36.970 1.00 19.17 423 ASN B N 1
ATOM 1374 C CA . ASN B 1 17 ? 20.417 51.915 36.750 1.00 19.80 423 ASN B CA 1
ATOM 1375 C C . ASN B 1 17 ? 19.052 52.587 36.938 1.00 20.21 423 ASN B C 1
ATOM 1376 O O . ASN B 1 17 ? 18.604 52.819 38.065 1.00 21.17 423 ASN B O 1
ATOM 1387 N N . LYS B 1 18 ? 18.364 52.873 35.825 1.00 24.21 424 LYS B N 1
ATOM 1388 C CA . LYS B 1 18 ? 17.092 53.577 35.903 1.00 28.86 424 LYS B CA 1
ATOM 1389 C C . LYS B 1 18 ? 16.014 52.778 36.630 1.00 30.11 424 LYS B C 1
ATOM 1390 O O . LYS B 1 18 ? 15.009 53.373 37.041 1.00 31.85 424 LYS B O 1
ATOM 1409 N N . ARG B 1 19 ? 16.211 51.476 36.855 1.00 28.77 425 ARG B N 1
ATOM 1410 C CA . ARG B 1 19 ? 15.255 50.664 37.607 1.00 31.04 425 ARG B CA 1
ATOM 1411 C C . ARG B 1 19 ? 15.807 50.175 38.951 1.00 27.33 425 ARG B C 1
ATOM 1412 O O . ARG B 1 19 ? 15.293 49.206 39.516 1.00 27.62 425 ARG B O 1
ATOM 1433 N N . CYS B 1 20 ? 16.835 50.826 39.483 1.00 22.45 426 CYS B N 1
ATOM 1434 C CA . CYS B 1 20 ? 17.456 50.357 40.717 1.00 20.13 426 CYS B CA 1
ATOM 1435 C C . CYS B 1 20 ? 16.439 50.317 41.860 1.00 19.09 426 CYS B C 1
ATOM 1436 O O . CYS B 1 20 ? 15.702 51.281 42.083 1.00 21.31 426 CYS B O 1
ATOM 1443 N N . LYS B 1 21 ? 16.454 49.212 42.616 1.00 19.73 427 LYS B N 1
ATOM 1444 C CA . LYS B 1 21 ? 15.537 48.968 43.725 1.00 21.02 427 LYS B CA 1
ATOM 1445 C C . LYS B 1 21 ? 16.041 49.448 45.083 1.00 20.44 427 LYS B C 1
ATOM 1446 O O . LYS B 1 21 ? 15.269 49.409 46.045 1.00 19.98 427 LYS B O 1
ATOM 1465 N N . TYR B 1 22 ? 17.301 49.865 45.196 1.00 18.39 428 TYR B N 1
ATOM 1466 C CA . TYR B 1 22 ? 17.981 50.038 46.477 1.00 17.42 428 TYR B CA 1
ATOM 1467 C C . TYR B 1 22 ? 18.017 51.506 46.928 1.00 17.84 428 TYR B C 1
ATOM 1468 O O . TYR B 1 22 ? 17.653 52.417 46.181 1.00 17.98 428 TYR B O 1
ATOM 1486 N N . ARG B 1 23 ? 18.450 51.731 48.186 1.00 17.48 429 ARG B N 1
ATOM 1487 C CA . ARG B 1 23 ? 18.462 53.081 48.775 1.00 17.28 429 ARG B CA 1
ATOM 1488 C C . ARG B 1 23 ? 19.753 53.829 48.404 1.00 17.63 429 ARG B C 1
ATOM 1489 O O . ARG B 1 23 ? 20.844 53.248 48.423 1.00 18.19 429 ARG B O 1
ATOM 1510 N N . HIS B 1 24 ? 19.623 55.126 48.087 1.00 16.98 430 HIS B N 1
ATOM 1511 C CA . HIS B 1 24 ? 20.740 55.951 47.616 1.00 16.62 430 HIS B CA 1
ATOM 1512 C C . HIS B 1 24 ? 21.038 57.083 48.598 1.00 17.51 430 HIS B C 1
ATOM 1513 O O . HIS B 1 24 ? 20.163 57.903 48.898 1.00 19.44 430 HIS B O 1
ATOM 1527 N N . ALA B 1 25 ? 22.287 57.158 49.058 1.00 17.15 431 ALA B N 1
ATOM 1528 C CA . ALA B 1 25 ? 22.708 58.259 49.927 1.00 17.31 431 ALA B CA 1
ATOM 1529 C C . ALA B 1 25 ? 23.081 59.503 49.120 1.00 17.89 431 ALA B C 1
ATOM 1530 O O . ALA B 1 25 ? 23.892 59.437 48.188 1.00 23.24 431 ALA B O 1
ATOM 1537 N N . ARG B 1 26 ? 22.512 60.647 49.510 1.00 17.16 432 ARG B N 1
ATOM 1538 C CA . ARG B 1 26 ? 22.846 61.961 48.951 1.00 18.31 432 ARG B CA 1
ATOM 1539 C C . ARG B 1 26 ? 23.537 62.868 49.962 1.00 16.83 432 ARG B C 1
ATOM 1540 O O . ARG B 1 26 ? 23.726 64.058 49.681 1.00 18.12 432 ARG B O 1
ATOM 1561 N N . SER B 1 27 ? 23.893 62.350 51.134 1.00 16.84 433 SER B N 1
ATOM 1562 C CA . SER B 1 27 ? 24.637 63.084 52.150 1.00 17.34 433 SER B CA 1
ATOM 1563 C C . SER B 1 27 ? 25.864 62.290 52.584 1.00 17.78 433 SER B C 1
ATOM 1564 O O . SER B 1 27 ? 25.852 61.054 52.593 1.00 19.02 433 SER B O 1
ATOM 1572 N N . HIS B 1 28 ? 26.928 63.016 52.955 1.00 17.08 434 HIS B N 1
ATOM 1573 C CA . HIS B 1 28 ? 28.114 62.407 53.537 1.00 18.22 434 HIS B CA 1
ATOM 1574 C C . HIS B 1 28 ? 27.952 62.087 55.020 1.00 19.24 434 HIS B C 1
ATOM 1575 O O . HIS B 1 28 ? 28.837 61.456 55.610 1.00 22.86 434 HIS B O 1
ATOM 1589 N N . ILE B 1 29 ? 26.846 62.495 55.623 1.00 19.00 435 ILE B N 1
ATOM 1590 C CA . ILE B 1 29 ? 26.552 62.202 57.021 1.00 18.14 435 ILE B CA 1
ATOM 1591 C C . ILE B 1 29 ? 25.934 60.811 57.125 1.00 18.58 435 ILE B C 1
ATOM 1592 O O . ILE B 1 29 ? 25.020 60.471 56.359 1.00 20.00 435 ILE B O 1
ATOM 1608 N N . MET B 1 30 ? 26.428 60.006 58.077 1.00 18.84 436 MET B N 1
ATOM 1609 C CA . MET B 1 30 ? 25.835 58.704 58.373 1.00 20.36 436 MET B CA 1
ATOM 1610 C C . MET B 1 30 ? 24.480 58.841 59.072 1.00 20.21 436 MET B C 1
ATOM 1611 O O . MET B 1 30 ? 24.315 59.650 59.994 1.00 20.21 436 MET B O 1
ATOM 1625 N N . CYS B 1 31 ? 23.513 58.028 58.646 1.00 18.77 437 CYS B N 1
ATOM 1626 C CA . CYS B 1 31 ? 22.176 58.084 59.246 1.00 18.80 437 CYS B CA 1
ATOM 1627 C C . CYS B 1 31 ? 22.231 57.755 60.737 1.00 20.24 437 CYS B C 1
ATOM 1628 O O . CYS B 1 31 ? 22.827 56.753 61.141 1.00 20.44 437 CYS B O 1
ATOM 1635 N N . ARG B 1 32 ? 21.603 58.618 61.554 1.00 21.52 438 ARG B N 1
ATOM 1636 C CA . ARG B 1 32 ? 21.571 58.437 63.006 1.00 23.44 438 ARG B CA 1
ATOM 1637 C C . ARG B 1 32 ? 20.788 57.194 63.426 1.00 23.91 438 ARG B C 1
ATOM 1638 O O . ARG B 1 32 ? 20.944 56.735 64.569 1.00 25.96 438 ARG B O 1
ATOM 1659 N N . GLU B 1 33 ? 19.934 56.667 62.548 1.00 24.11 439 GLU B N 1
ATOM 1660 C CA . GLU B 1 33 ? 19.186 55.446 62.811 1.00 26.67 439 GLU B CA 1
ATOM 1661 C C . GLU B 1 33 ? 19.936 54.182 62.394 1.00 27.19 439 GLU B C 1
ATOM 1662 O O . GLU B 1 33 ? 19.448 53.077 62.663 1.00 30.00 439 GLU B O 1
ATOM 1674 N N . GLY B 1 34 ? 21.106 54.313 61.745 1.00 26.82 440 GLY B N 1
ATOM 1675 C CA . GLY B 1 34 ? 21.960 53.168 61.445 1.00 26.88 440 GLY B CA 1
ATOM 1676 C C . GLY B 1 34 ? 21.334 52.177 60.464 1.00 26.36 440 GLY B C 1
ATOM 1677 O O . GLY B 1 34 ? 20.430 52.490 59.697 1.00 25.58 440 GLY B O 1
ATOM 1681 N N . ALA B 1 35 ? 21.820 50.939 60.527 1.00 26.94 441 ALA B N 1
ATOM 1682 C CA . ALA B 1 35 ? 21.258 49.878 59.700 1.00 27.90 441 ALA B CA 1
ATOM 1683 C C . ALA B 1 35 ? 19.801 49.562 60.044 1.00 27.93 441 ALA B C 1
ATOM 1684 O O . ALA B 1 35 ? 19.130 48.897 59.246 1.00 29.33 441 ALA B O 1
ATOM 1691 N N . ASN B 1 36 ? 19.290 50.035 61.183 1.00 26.59 442 ASN B N 1
ATOM 1692 C CA . ASN B 1 36 ? 17.902 49.819 61.572 1.00 26.90 442 ASN B CA 1
ATOM 1693 C C . ASN B 1 36 ? 16.929 50.815 60.943 1.00 24.80 442 ASN B C 1
ATOM 1694 O O . ASN B 1 36 ? 15.724 50.734 61.217 1.00 25.70 442 ASN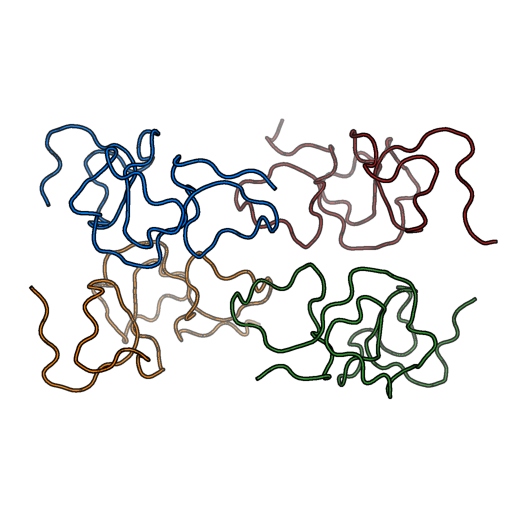 B O 1
ATOM 1705 N N . CYS B 1 37 ? 17.406 51.753 60.128 1.00 22.42 443 CYS B N 1
ATOM 1706 C CA . CYS B 1 37 ? 16.522 52.741 59.519 1.00 21.25 443 CYS B CA 1
ATOM 1707 C C . CYS B 1 37 ? 15.538 52.074 58.554 1.00 21.53 443 CYS B C 1
ATOM 1708 O O . CYS B 1 37 ? 15.946 51.309 57.671 1.00 23.12 443 CYS B O 1
ATOM 1715 N N . THR B 1 38 ? 14.238 52.382 58.705 1.00 23.06 444 THR B N 1
ATOM 1716 C CA . THR B 1 38 ? 13.197 51.787 57.872 1.00 23.43 444 THR B CA 1
ATOM 1717 C C . THR B 1 38 ? 12.563 52.763 56.870 1.00 22.64 444 THR B C 1
ATOM 1718 O O . THR B 1 38 ? 11.563 52.415 56.230 1.00 22.93 444 THR B O 1
ATOM 1729 N N . ARG B 1 39 ? 13.111 53.966 56.714 1.00 20.95 445 ARG B N 1
ATOM 1730 C CA . ARG B 1 39 ? 12.549 54.975 55.820 1.00 20.82 445 ARG B CA 1
ATOM 1731 C C . ARG B 1 39 ? 13.041 54.711 54.399 1.00 19.34 445 ARG B C 1
ATOM 1732 O O . ARG B 1 39 ? 14.243 54.807 54.113 1.00 19.34 445 ARG B O 1
ATOM 1753 N N . ILE B 1 40 ? 12.115 54.359 53.501 1.00 21.13 446 ILE B N 1
ATOM 1754 C CA . ILE B 1 40 ? 12.537 53.867 52.190 1.00 21.19 446 ILE B CA 1
ATOM 1755 C C . ILE B 1 40 ? 13.246 54.960 51.387 1.00 20.51 446 ILE B C 1
ATOM 1756 O O . ILE B 1 40 ? 14.169 54.662 50.608 1.00 20.93 446 ILE B O 1
ATOM 1772 N N . ASP B 1 41 ? 12.861 56.229 51.570 1.00 19.97 447 ASP B N 1
ATOM 1773 C CA . ASP B 1 41 ? 13.459 57.337 50.831 1.00 19.97 447 ASP B CA 1
ATOM 1774 C C . ASP B 1 41 ? 14.520 58.101 51.642 1.00 19.53 447 ASP B C 1
ATOM 1775 O O . ASP B 1 41 ? 14.894 59.219 51.251 1.00 19.97 447 ASP B O 1
ATOM 1784 N N . CYS B 1 42 ? 15.069 57.495 52.710 1.00 18.49 448 CYS B N 1
ATOM 1785 C CA . CYS B 1 42 ? 16.089 58.163 53.522 1.00 18.45 448 CYS B CA 1
ATOM 1786 C C . CYS B 1 42 ? 17.342 58.474 52.692 1.00 18.45 448 CYS B C 1
ATOM 1787 O O . CYS B 1 42 ? 17.868 57.608 51.983 1.00 19.69 448 CYS B O 1
ATOM 1794 N N . LEU B 1 43 ? 17.832 59.709 52.809 1.00 18.30 449 LEU B N 1
ATOM 1795 C CA . LEU B 1 43 ? 18.953 60.196 52.006 1.00 17.29 449 LEU B CA 1
ATOM 1796 C C . LEU B 1 43 ? 20.313 60.113 52.714 1.00 17.58 449 LEU B C 1
ATOM 1797 O O . LEU B 1 43 ? 21.332 60.441 52.093 1.00 16.78 449 LEU B O 1
ATOM 1813 N N . PHE B 1 44 ? 20.364 59.686 53.976 1.00 16.86 450 PHE B N 1
ATOM 1814 C CA . PHE B 1 44 ? 21.616 59.600 54.733 1.00 16.92 450 PHE B CA 1
ATOM 1815 C C . PHE B 1 44 ? 22.286 58.220 54.564 1.00 16.62 450 PHE B C 1
ATOM 1816 O O . PHE B 1 44 ? 21.688 57.266 54.078 1.00 19.19 450 PHE B O 1
ATOM 1833 N N . GLY B 1 45 ? 23.564 58.125 54.930 1.00 16.14 451 GLY B N 1
ATOM 1834 C CA . GLY B 1 45 ? 24.305 56.887 54.650 1.00 17.28 451 GLY B CA 1
ATOM 1835 C C . GLY B 1 45 ? 23.963 55.725 55.583 1.00 18.99 451 GLY B C 1
ATOM 1836 O O . GLY B 1 45 ? 23.820 55.897 56.789 1.00 20.57 451 GLY B O 1
ATOM 1840 N N . HIS B 1 46 ? 23.876 54.519 55.008 1.00 17.76 452 HIS B N 1
ATOM 1841 C CA . HIS B 1 46 ? 23.672 53.282 55.759 1.00 18.76 452 HIS B CA 1
ATOM 1842 C C . HIS B 1 46 ? 24.655 52.220 55.280 1.00 18.05 452 HIS B C 1
ATOM 1843 O O . HIS B 1 46 ? 25.125 52.265 54.134 1.00 18.42 452 HIS B O 1
ATOM 1857 N N . PRO B 1 47 ? 24.959 51.224 56.119 1.00 19.85 453 PRO B N 1
ATOM 1858 C CA . PRO B 1 47 ? 25.936 50.194 55.723 1.00 19.76 453 PRO B CA 1
ATOM 1859 C C . PRO B 1 47 ? 25.492 49.362 54.518 1.00 20.85 453 PRO B C 1
ATOM 1860 O O . PRO B 1 47 ? 24.331 48.970 54.403 1.00 21.09 453 PRO B O 1
ATOM 1871 N N . ILE B 1 48 ? 26.472 49.058 53.625 1.00 20.48 454 ILE B N 1
ATOM 1872 C CA . ILE B 1 48 ? 26.307 48.191 52.452 1.00 21.33 454 ILE B CA 1
ATOM 1873 C C . ILE B 1 48 ? 26.621 46.753 52.841 1.00 22.98 454 ILE B C 1
ATOM 1874 O O . ILE B 1 48 ? 27.602 46.490 53.544 1.00 24.27 454 ILE B O 1
ATOM 1890 N N . ASN B 1 49 ? 25.831 45.807 52.331 1.00 24.74 455 ASN B N 1
ATOM 1891 C CA . ASN B 1 49 ? 26.011 44.386 52.650 1.00 28.00 455 ASN B CA 1
ATOM 1892 C C . ASN B 1 49 ? 27.004 43.736 51.680 1.00 28.11 455 ASN B C 1
ATOM 1893 O O . ASN B 1 49 ? 26.673 42.849 50.887 1.00 27.93 455 ASN B O 1
ATOM 1904 N N . GLU B 1 50 ? 28.256 44.188 51.775 1.00 24.99 456 GLU B N 1
ATOM 1905 C CA . GLU B 1 50 ? 29.353 43.678 50.957 1.00 25.06 456 GLU B CA 1
ATOM 1906 C C . GLU B 1 50 ? 30.682 44.070 51.600 1.00 23.70 456 GLU B C 1
ATOM 1907 O O . GLU B 1 50 ? 30.823 45.191 52.090 1.00 24.15 456 GLU B O 1
ATOM 1919 N N . ASP B 1 51 ? 31.660 43.160 51.558 1.00 23.85 457 ASP B N 1
ATOM 1920 C CA . ASP B 1 51 ? 32.982 43.434 52.127 1.00 24.95 457 ASP B CA 1
ATOM 1921 C C . ASP B 1 51 ? 33.750 44.459 51.286 1.00 24.20 457 ASP B C 1
ATOM 1922 O O . ASP B 1 51 ? 33.762 44.386 50.054 1.00 24.61 457 ASP B O 1
ATOM 1931 N N . CYS B 1 52 ? 34.426 45.396 51.964 1.00 23.16 458 CYS B N 1
ATOM 1932 C CA . CYS B 1 52 ? 35.259 46.391 51.286 1.00 22.45 458 CYS B CA 1
ATOM 1933 C C . CYS B 1 52 ? 36.491 45.754 50.647 1.00 22.85 458 CYS B C 1
ATOM 1934 O O . CYS B 1 52 ? 37.225 45.006 51.306 1.00 23.48 458 CYS B O 1
ATOM 1941 N N . ARG B 1 53 ? 36.740 46.116 49.377 1.00 22.49 459 ARG B N 1
ATOM 1942 C CA . ARG B 1 53 ? 37.911 45.641 48.635 1.00 23.94 459 ARG B CA 1
ATOM 1943 C C . ARG B 1 53 ? 39.220 46.046 49.282 1.00 25.60 459 ARG B C 1
ATOM 1944 O O . ARG B 1 53 ? 40.244 45.395 49.054 1.00 28.52 459 ARG B O 1
ATOM 1965 N N . PHE B 1 54 ? 39.226 47.147 50.020 1.00 23.77 460 PHE B N 1
ATOM 1966 C CA . PHE B 1 54 ? 40.444 47.732 50.558 1.00 24.65 460 PHE B CA 1
ATOM 1967 C C . PHE B 1 54 ? 40.723 47.294 51.990 1.00 27.71 460 PHE B C 1
ATOM 1968 O O . PHE B 1 54 ? 41.773 47.642 52.547 1.00 29.64 460 PHE B O 1
ATOM 1985 N N . GLY B 1 55 ? 39.833 46.488 52.573 1.00 28.56 461 GLY B N 1
ATOM 1986 C CA . GLY B 1 55 ? 40.147 45.747 53.788 1.00 30.32 461 GLY B CA 1
ATOM 1987 C C . GLY B 1 55 ? 40.345 46.617 55.019 1.00 31.67 461 GLY B C 1
ATOM 1988 O O . GLY B 1 55 ? 39.822 47.728 55.137 1.00 30.08 461 GLY B O 1
ATOM 1992 N N . VAL B 1 56 ? 41.132 46.090 55.959 1.00 34.88 462 VAL B N 1
ATOM 1993 C CA . VAL B 1 56 ? 41.271 46.739 57.254 1.00 38.17 462 VAL B CA 1
ATOM 1994 C C . VAL B 1 56 ? 42.020 48.067 57.140 1.00 38.70 462 VAL B C 1
ATOM 1995 O O . VAL B 1 56 ? 41.911 48.909 58.039 1.00 39.76 462 VAL B O 1
ATOM 2008 N N . ASN B 1 57 ? 42.752 48.294 56.046 1.00 36.52 463 ASN B N 1
ATOM 2009 C CA . ASN B 1 57 ? 43.522 49.519 55.861 1.00 36.16 463 ASN B CA 1
ATOM 2010 C C . ASN B 1 57 ? 42.813 50.547 54.984 1.00 31.96 463 ASN B C 1
ATOM 2011 O O . ASN B 1 57 ? 43.439 51.528 54.568 1.00 34.06 463 ASN B O 1
ATOM 2022 N N . CYS B 1 58 ? 41.531 50.350 54.687 1.00 26.68 464 CYS B N 1
ATOM 2023 C CA . CYS B 1 58 ? 40.769 51.376 53.981 1.00 24.48 464 CYS B CA 1
ATOM 2024 C C . CYS B 1 58 ? 40.766 52.678 54.776 1.00 24.25 464 CYS B C 1
ATOM 2025 O O . CYS B 1 58 ? 40.461 52.684 55.975 1.00 24.33 464 CYS B O 1
ATOM 2032 N N . LYS B 1 59 ? 41.107 53.790 54.111 1.00 22.89 465 LYS B N 1
ATOM 2033 C CA . LYS B 1 59 ? 41.202 55.087 54.780 1.00 23.10 465 LYS B CA 1
ATOM 2034 C C . LYS B 1 59 ? 40.129 56.093 54.351 1.00 22.24 465 LYS B C 1
ATOM 2035 O O . LYS B 1 59 ? 40.182 57.253 54.780 1.00 22.59 465 LYS B O 1
ATOM 2054 N N . ASN B 1 60 ? 39.157 55.689 53.528 1.00 21.52 466 ASN B N 1
ATOM 2055 C CA . ASN B 1 60 ? 38.075 56.578 53.102 1.00 21.24 466 ASN B CA 1
ATOM 2056 C C . ASN B 1 60 ? 37.064 56.686 54.237 1.00 20.75 466 ASN B C 1
ATOM 2057 O O . ASN B 1 60 ? 36.349 55.719 54.529 1.00 22.14 466 ASN B O 1
ATOM 2068 N N . ILE B 1 61 ? 36.993 57.852 54.888 1.00 20.38 467 ILE B N 1
ATOM 2069 C CA . ILE B 1 61 ? 36.156 57.941 56.084 1.00 19.69 467 ILE B CA 1
ATOM 2070 C C . ILE B 1 61 ? 34.664 57.863 55.764 1.00 20.15 467 ILE B C 1
ATOM 2071 O O . ILE B 1 61 ? 33.861 57.621 56.677 1.00 21.76 467 ILE B O 1
ATOM 2087 N N . TYR B 1 62 ? 34.262 58.044 54.502 1.00 18.58 468 TYR B N 1
ATOM 2088 C CA . TYR B 1 62 ? 32.856 57.928 54.101 1.00 17.96 468 TYR B CA 1
ATOM 2089 C C . TYR B 1 62 ? 32.494 56.539 53.563 1.00 19.70 468 TYR B C 1
ATOM 2090 O O . TYR B 1 62 ? 31.334 56.315 53.172 1.00 21.82 468 TYR B O 1
ATOM 2108 N N . CYS B 1 63 ? 33.436 55.594 53.556 1.00 19.91 469 CYS B N 1
ATOM 2109 C CA . CYS B 1 63 ? 33.174 54.270 52.996 1.00 19.02 469 CYS B CA 1
ATOM 2110 C C . CYS B 1 63 ? 32.053 53.559 53.756 1.00 19.87 469 CYS B C 1
ATOM 2111 O O . CYS B 1 63 ? 32.097 53.439 54.990 1.00 21.88 469 CYS B O 1
ATOM 2118 N N . LEU B 1 64 ? 31.064 53.052 53.014 1.00 18.20 470 LEU B N 1
ATOM 2119 C CA . LEU B 1 64 ? 29.909 52.358 53.594 1.00 19.13 470 LEU B CA 1
ATOM 2120 C C . LEU B 1 64 ? 30.026 50.826 53.555 1.00 19.86 470 LEU B C 1
ATOM 2121 O O . LEU B 1 64 ? 29.141 50.133 54.086 1.00 20.73 470 LEU B O 1
ATOM 2137 N N . PHE B 1 65 ? 31.088 50.281 52.957 1.00 19.50 471 PHE B N 1
ATOM 2138 C CA . PHE B 1 65 ? 31.274 48.834 52.880 1.00 20.39 471 PHE B CA 1
ATOM 2139 C C . PHE B 1 65 ? 31.712 48.263 54.240 1.00 23.72 471 PHE B C 1
ATOM 2140 O O . PHE B 1 65 ? 32.056 48.989 55.180 1.00 22.60 471 PHE B O 1
ATOM 2157 N N . ARG B 1 66 ? 31.688 46.928 54.335 1.00 26.19 472 ARG B N 1
ATOM 2158 C CA . ARG B 1 66 ? 31.986 46.214 55.577 1.00 28.29 472 ARG B CA 1
ATOM 2159 C C . ARG B 1 66 ? 33.499 46.015 55.716 1.00 26.92 472 ARG B C 1
ATOM 2160 O O . ARG B 1 66 ? 34.170 45.620 54.756 1.00 26.64 472 ARG B O 1
ATOM 2181 N N . HIS B 1 67 ? 34.034 46.291 56.910 1.00 26.88 473 HIS B N 1
ATOM 2182 C CA . HIS B 1 67 ? 35.468 46.180 57.179 1.00 27.00 473 HIS B CA 1
ATOM 2183 C C . HIS B 1 67 ? 35.742 45.213 58.328 1.00 30.93 473 HIS B C 1
ATOM 2184 O O . HIS B 1 67 ? 34.912 45.069 59.226 1.00 32.20 473 HIS B O 1
ATOM 2198 N N . PRO B 1 68 ? 36.900 44.559 58.345 1.00 33.72 474 PRO B N 1
ATOM 2199 C CA . PRO B 1 68 ? 37.247 43.689 59.481 1.00 37.72 474 PRO B CA 1
ATOM 2200 C C . PRO B 1 68 ? 37.470 44.496 60.748 1.00 41.24 474 PRO B C 1
ATOM 2201 O O . PRO B 1 68 ? 37.714 45.710 60.690 1.00 41.13 474 PRO B O 1
ATOM 2212 N N . PRO B 1 69 ? 37.425 43.860 61.917 1.00 45.70 475 PRO B N 1
ATOM 2213 C CA . PRO B 1 69 ? 37.624 44.612 63.158 1.00 47.56 475 PRO B CA 1
ATOM 2214 C C . PRO B 1 69 ? 39.038 45.160 63.252 1.00 48.52 475 PRO B C 1
ATOM 2215 O O . PRO B 1 69 ? 39.994 44.588 62.722 1.00 49.47 475 PRO B O 1
ATOM 2226 N N . GLY B 1 70 ? 39.164 46.295 63.926 1.00 48.84 476 GLY B N 1
ATOM 2227 C CA . GLY B 1 70 ? 40.459 46.895 64.129 1.00 50.01 476 GLY B CA 1
ATOM 2228 C C . GLY B 1 70 ? 40.867 47.908 63.086 1.00 49.86 476 GLY B C 1
ATOM 2229 O O . GLY B 1 70 ? 42.009 48.387 63.125 1.00 51.72 476 GLY B O 1
ATOM 2233 N N . ARG B 1 71 ? 39.989 48.238 62.145 1.00 47.52 477 ARG B N 1
ATOM 2234 C CA . ARG B 1 71 ? 40.265 49.344 61.242 1.00 45.84 477 ARG B CA 1
ATOM 2235 C C . ARG B 1 71 ? 40.369 50.642 62.030 1.00 49.62 477 ARG B C 1
ATOM 2236 O O . ARG B 1 71 ? 39.547 50.923 62.905 1.00 50.53 477 ARG B O 1
ATOM 2257 N N . VAL B 1 72 ? 41.386 51.436 61.709 1.00 52.38 478 VAL B N 1
ATOM 2258 C CA . VAL B 1 72 ? 41.669 52.686 62.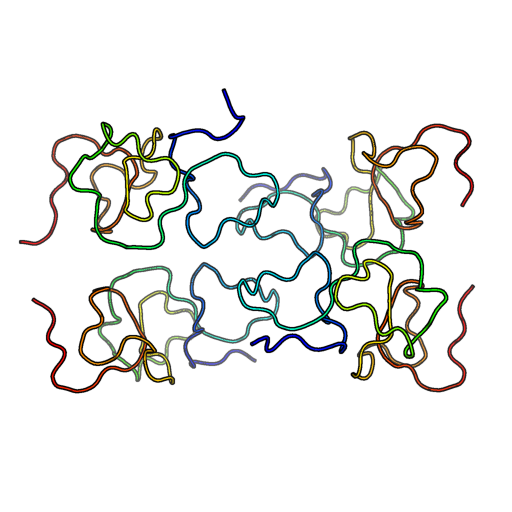404 1.00 56.26 478 VAL B CA 1
ATOM 2259 C C . VAL B 1 72 ? 41.570 53.831 61.407 1.00 55.08 478 VAL B C 1
ATOM 2260 O O . VAL B 1 72 ? 42.135 53.759 60.310 1.00 55.22 478 VAL B O 1
ATOM 2273 N N . LEU B 1 73 ? 40.862 54.884 61.794 1.00 53.71 479 LEU B N 1
ATOM 2274 C CA . LEU B 1 73 ? 40.783 56.114 61.028 1.00 52.70 479 LEU B CA 1
ATOM 2275 C C . LEU B 1 73 ? 41.377 57.257 61.839 1.00 57.48 479 LEU B C 1
ATOM 2276 O O . LEU B 1 73 ? 41.454 57.178 63.071 1.00 56.70 479 LEU B O 1
ATOM 2292 N N . PRO B 1 74 ? 41.813 58.342 61.180 1.00 62.98 480 PRO B N 1
ATOM 2293 C CA . PRO B 1 74 ? 42.388 59.482 61.908 1.00 65.53 480 PRO B CA 1
ATOM 2294 C C . PRO B 1 74 ? 41.405 60.132 62.883 1.00 66.87 480 PRO B C 1
ATOM 2295 O O . PRO B 1 74 ? 40.218 60.249 62.572 1.00 67.43 480 PRO B O 1
ATOM 3036 N N . GLU E 1 3 ? 44.310 39.114 30.156 1.00 57.37 409 GLU E N 1
ATOM 3037 C CA . GLU E 1 3 ? 43.249 39.750 30.927 1.00 57.13 409 GLU E CA 1
ATOM 3038 C C . GLU E 1 3 ? 41.986 39.937 30.095 1.00 48.60 409 GLU E C 1
ATOM 3039 O O . GLU E 1 3 ? 40.882 39.694 30.572 1.00 49.44 409 GLU E O 1
ATOM 3050 N N . LYS E 1 4 ? 42.152 40.366 28.849 1.00 40.03 410 LYS E N 1
ATOM 3051 C CA . LYS E 1 4 ? 41.016 40.705 28.006 1.00 35.09 410 LYS E CA 1
ATOM 3052 C C . LYS E 1 4 ? 40.320 39.458 27.475 1.00 28.67 410 LYS E C 1
ATOM 3053 O O . LYS E 1 4 ? 40.943 38.421 27.233 1.00 29.96 410 LYS E O 1
ATOM 3072 N N . SER E 1 5 ? 39.013 39.586 27.274 1.00 24.88 411 SER E N 1
ATOM 3073 C CA . SER E 1 5 ? 38.148 38.498 26.848 1.00 23.49 411 SER E CA 1
ATOM 3074 C C . SER E 1 5 ? 37.513 38.808 25.497 1.00 22.28 411 SER E C 1
ATOM 3075 O O . SER E 1 5 ? 37.242 39.972 25.175 1.00 22.57 411 SER E O 1
ATOM 3083 N N . LEU E 1 6 ? 37.238 37.751 24.718 1.00 20.43 412 LEU E N 1
ATOM 3084 C CA . LEU E 1 6 ? 36.497 37.907 23.466 1.00 19.71 412 LEU E CA 1
ATOM 3085 C C . LEU E 1 6 ? 34.991 38.106 23.678 1.00 18.45 412 LEU E C 1
ATOM 3086 O O . LEU E 1 6 ? 34.306 38.589 22.772 1.00 19.33 412 LEU E O 1
ATOM 3102 N N . GLU E 1 7 ? 34.467 37.756 24.847 1.00 18.49 413 GLU E N 1
ATOM 3103 C CA . GLU E 1 7 ? 33.043 37.942 25.141 1.00 18.19 413 GLU E CA 1
ATOM 3104 C C . GLU E 1 7 ? 32.623 39.395 24.910 1.00 16.96 413 GLU E C 1
ATOM 3105 O O . GLU E 1 7 ? 33.332 40.327 25.286 1.00 18.44 413 GLU E O 1
ATOM 3117 N N . GLN E 1 8 ? 31.468 39.586 24.263 1.00 15.79 414 GLN E N 1
ATOM 3118 C CA . GLN E 1 8 ? 30.998 40.923 23.884 1.00 16.72 414 GLN E CA 1
ATOM 3119 C C . GLN E 1 8 ? 30.439 41.685 25.086 1.00 16.92 414 GLN E C 1
ATOM 3120 O O . GLN E 1 8 ? 29.605 41.150 25.838 1.00 16.84 414 GLN E O 1
ATOM 3134 N N . CYS E 1 9 ? 30.862 42.946 25.255 1.00 16.82 415 CYS E N 1
ATOM 3135 C CA . CYS E 1 9 ? 30.271 43.784 26.299 1.00 16.37 415 CYS E CA 1
ATOM 3136 C C . CYS E 1 9 ? 28.835 44.143 25.932 1.00 16.61 415 CYS E C 1
ATOM 3137 O O . CYS E 1 9 ? 28.568 44.651 24.834 1.00 17.01 415 CYS E O 1
ATOM 3144 N N . LYS E 1 10 ? 27.912 43.924 26.867 1.00 16.27 416 LYS E N 1
ATOM 3145 C CA . LYS E 1 10 ? 26.507 44.174 26.560 1.00 16.24 416 LYS E CA 1
ATOM 3146 C C . LYS E 1 10 ? 26.143 45.657 26.530 1.00 16.24 416 LYS E C 1
ATOM 3147 O O . LYS E 1 10 ? 25.059 45.987 26.030 1.00 19.20 416 LYS E O 1
ATOM 3166 N N . PHE E 1 11 ? 27.030 46.558 26.983 1.00 16.67 417 PHE E N 1
ATOM 3167 C CA . PHE E 1 11 ? 26.739 47.990 27.013 1.00 17.20 417 PHE E CA 1
ATOM 3168 C C . PHE E 1 11 ? 27.405 48.788 25.885 1.00 18.35 417 PHE E C 1
ATOM 3169 O O . PHE E 1 11 ? 27.075 49.975 25.703 1.00 19.71 417 PHE E O 1
ATOM 3186 N N . GLY E 1 12 ? 28.310 48.178 25.125 1.00 19.55 418 GLY E N 1
ATOM 3187 C CA . GLY E 1 12 ? 28.899 48.846 23.957 1.00 20.00 418 GLY E CA 1
ATOM 3188 C C . GLY E 1 12 ? 29.590 50.160 24.292 1.00 19.73 418 GLY E C 1
ATOM 3189 O O . GLY E 1 12 ? 30.342 50.263 25.269 1.00 20.14 418 GLY E O 1
ATOM 3193 N N . THR E 1 13 ? 29.330 51.191 23.480 1.00 20.25 419 THR E N 1
ATOM 3194 C CA . THR E 1 13 ? 29.948 52.498 23.694 1.00 21.30 419 THR E CA 1
ATOM 3195 C C . THR E 1 13 ? 29.452 53.184 24.961 1.00 21.71 419 THR E C 1
ATOM 3196 O O . THR E 1 13 ? 30.060 54.173 25.377 1.00 23.23 419 THR E O 1
ATOM 3207 N N . HIS E 1 14 ? 28.376 52.690 25.581 1.00 20.64 420 HIS E N 1
ATOM 3208 C CA . HIS E 1 14 ? 27.853 53.265 26.817 1.00 20.03 420 HIS E CA 1
ATOM 3209 C C . HIS E 1 14 ? 28.330 52.544 28.063 1.00 18.71 420 HIS E C 1
ATOM 3210 O O . HIS E 1 14 ? 27.818 52.808 29.158 1.00 20.07 420 HIS E O 1
ATOM 3224 N N . CYS E 1 15 ? 29.310 51.660 27.929 1.00 18.03 421 CYS E N 1
ATOM 3225 C CA . CYS E 1 15 ? 29.931 51.033 29.092 1.00 18.48 421 CYS E CA 1
ATOM 3226 C C . CYS E 1 15 ? 30.723 52.064 29.889 1.00 19.97 421 CYS E C 1
ATOM 3227 O O . CYS E 1 15 ? 31.494 52.834 29.312 1.00 20.97 421 CYS E O 1
ATOM 3234 N N . THR E 1 16 ? 30.548 52.065 31.221 1.00 19.88 422 THR E N 1
ATOM 3235 C CA . THR E 1 16 ? 31.284 52.976 32.102 1.00 21.32 422 THR E CA 1
ATOM 3236 C C . THR E 1 16 ? 32.114 52.244 33.163 1.00 22.02 422 THR E C 1
ATOM 3237 O O . THR E 1 16 ? 32.527 52.858 34.162 1.00 23.27 422 THR E O 1
ATOM 3248 N N . ASN E 1 17 ? 32.382 50.954 32.965 1.00 22.17 423 ASN E N 1
ATOM 3249 C CA . ASN E 1 17 ? 33.336 50.212 33.794 1.00 22.68 423 ASN E CA 1
ATOM 3250 C C . ASN E 1 17 ? 34.749 50.473 33.283 1.00 22.41 423 ASN E C 1
ATOM 3251 O O . ASN E 1 17 ? 35.140 49.956 32.231 1.00 23.49 423 ASN E O 1
ATOM 3262 N N . LYS E 1 18 ? 35.524 51.257 34.035 1.00 25.52 424 LYS E N 1
ATOM 3263 C CA . LYS E 1 18 ? 36.851 51.677 33.590 1.00 30.78 424 LYS E CA 1
ATOM 3264 C C . LYS E 1 18 ? 37.815 50.510 33.452 1.00 30.71 424 LYS E C 1
ATOM 3265 O O . LYS E 1 18 ? 38.855 50.644 32.786 1.00 33.64 424 LYS E O 1
ATOM 3284 N N . ARG E 1 19 ? 37.508 49.376 34.077 1.00 29.90 425 ARG E N 1
ATOM 3285 C CA . ARG E 1 19 ? 38.352 48.188 34.021 1.00 32.10 425 ARG E CA 1
ATOM 3286 C C . ARG E 1 19 ? 37.733 47.073 33.189 1.00 27.72 425 ARG E C 1
ATOM 3287 O O . ARG E 1 19 ? 38.163 45.921 33.307 1.00 29.60 425 ARG E O 1
ATOM 3308 N N . CYS E 1 20 ? 36.726 47.383 32.371 1.00 23.66 426 CYS E N 1
ATOM 3309 C CA . CYS E 1 20 ? 36.005 46.349 31.628 1.00 21.81 426 CYS E CA 1
ATOM 3310 C C . CYS E 1 20 ? 36.943 45.512 30.755 1.00 22.39 426 CYS E C 1
ATOM 3311 O O . CYS E 1 20 ? 37.730 46.047 29.968 1.00 22.19 426 CYS E O 1
ATOM 3318 N N . LYS E 1 21 ? 36.811 44.187 30.844 1.00 22.55 427 LYS E N 1
ATOM 3319 C CA . LYS E 1 21 ? 37.681 43.301 30.079 1.00 25.15 427 LYS E CA 1
ATOM 3320 C C . LYS E 1 21 ? 37.074 42.814 28.764 1.00 23.38 427 LYS E C 1
ATOM 3321 O O . LYS E 1 21 ? 37.752 42.088 28.033 1.00 23.68 427 LYS E O 1
ATOM 3340 N N . TYR E 1 22 ? 35.843 43.214 28.429 1.00 21.38 428 TYR E N 1
ATOM 3341 C CA . TYR E 1 22 ? 35.105 42.652 27.302 1.00 18.77 428 TYR E CA 1
ATOM 3342 C C . TYR E 1 22 ? 35.284 43.494 26.021 1.00 19.68 428 TYR E C 1
ATOM 3343 O O . TYR E 1 22 ? 35.875 44.577 26.035 1.00 20.69 428 TYR E O 1
ATOM 3361 N N . ARG E 1 23 ? 34.782 42.970 24.894 1.00 19.41 429 ARG E N 1
ATOM 3362 C CA . ARG E 1 23 ? 34.917 43.648 23.594 1.00 19.38 429 ARG E CA 1
ATOM 3363 C C . ARG E 1 23 ? 33.779 44.647 23.373 1.00 19.05 429 ARG E C 1
ATOM 3364 O O . ARG E 1 23 ? 32.618 44.352 23.656 1.00 20.11 429 ARG E O 1
ATOM 3385 N N . HIS E 1 24 ? 34.116 45.833 22.853 1.00 18.53 430 HIS E N 1
ATOM 3386 C CA . HIS E 1 24 ? 33.139 46.909 22.668 1.00 18.42 430 HIS E CA 1
ATOM 3387 C C . HIS E 1 24 ? 32.981 47.256 21.194 1.00 19.36 430 HIS E C 1
ATOM 3388 O O . HIS E 1 24 ? 33.953 47.636 20.526 1.00 20.90 430 HIS E O 1
ATOM 3402 N N . ALA E 1 25 ? 31.744 47.177 20.705 1.00 19.77 431 ALA E N 1
ATOM 3403 C CA . ALA E 1 25 ? 31.451 47.538 19.323 1.00 19.66 431 ALA E CA 1
ATOM 3404 C C . ALA E 1 25 ? 31.303 49.051 19.189 1.00 20.58 431 ALA E C 1
ATOM 3405 O O . ALA E 1 25 ? 30.529 49.677 19.925 1.00 22.89 431 ALA E O 1
ATOM 3412 N N . ARG E 1 26 ? 32.061 49.638 18.260 1.00 19.57 432 ARG E N 1
ATOM 3413 C CA . ARG E 1 26 ? 31.924 51.040 17.885 1.00 20.54 432 ARG E CA 1
ATOM 3414 C C . ARG E 1 26 ? 31.295 51.226 16.504 1.00 21.40 432 ARG E C 1
ATOM 3415 O O . ARG E 1 26 ? 31.143 52.369 16.056 1.00 21.67 432 ARG E O 1
ATOM 3436 N N . SER E 1 27 ? 30.942 50.141 15.813 1.00 21.36 433 SER E N 1
ATOM 3437 C CA . SER E 1 27 ? 30.221 50.177 14.546 1.00 21.71 433 SER E CA 1
ATOM 3438 C C . SER E 1 27 ? 28.922 49.389 14.670 1.00 23.49 433 SER E C 1
ATOM 3439 O O . SER E 1 27 ? 28.883 48.332 15.317 1.00 24.92 433 SER E O 1
ATOM 3447 N N . HIS E 1 28 ? 27.871 49.882 14.013 1.00 24.30 434 HIS E N 1
ATOM 3448 C CA . HIS E 1 28 ? 26.615 49.145 13.934 1.00 27.05 434 HIS E CA 1
ATOM 3449 C C . HIS E 1 28 ? 26.659 48.012 12.916 1.00 26.13 434 HIS E C 1
ATOM 3450 O O . HIS E 1 28 ? 25.710 47.217 12.865 1.00 28.32 434 HIS E O 1
ATOM 3464 N N . ILE E 1 29 ? 27.738 47.914 12.131 1.00 24.70 435 ILE E N 1
ATOM 3465 C CA . ILE E 1 29 ? 27.930 46.814 11.188 1.00 25.48 435 ILE E CA 1
ATOM 3466 C C . ILE E 1 29 ? 28.309 45.543 11.945 1.00 26.15 435 ILE E C 1
ATOM 3467 O O . ILE E 1 29 ? 29.191 45.561 12.816 1.00 25.89 435 ILE E O 1
ATOM 3483 N N . MET E 1 30 ? 27.673 44.423 11.586 1.00 24.79 436 MET E N 1
ATOM 3484 C CA . MET E 1 30 ? 27.997 43.131 12.184 1.00 24.61 436 MET E CA 1
ATOM 3485 C C . MET E 1 30 ? 29.300 42.591 11.602 1.00 24.17 436 MET E C 1
ATOM 3486 O O . MET E 1 30 ? 29.529 42.656 10.388 1.00 26.35 436 MET E O 1
ATOM 3500 N N . CYS E 1 31 ? 30.149 42.049 12.476 1.00 22.57 437 CYS E N 1
ATOM 3501 C CA . CYS E 1 31 ? 31.444 41.522 12.044 1.00 23.00 437 CYS E CA 1
ATOM 3502 C C . CYS E 1 31 ? 31.270 40.399 11.022 1.00 25.00 437 CYS E C 1
ATOM 3503 O O . CYS E 1 31 ? 30.502 39.450 11.240 1.00 25.73 437 CYS E O 1
ATOM 3510 N N . ARG E 1 32 ? 32.018 40.497 9.910 1.00 25.73 438 ARG E N 1
ATOM 3511 C CA . ARG E 1 32 ? 31.939 39.498 8.849 1.00 28.43 438 ARG E CA 1
ATOM 3512 C C . ARG E 1 32 ? 32.500 38.144 9.273 1.00 29.68 438 ARG E C 1
ATOM 3513 O O . ARG E 1 32 ? 32.230 37.145 8.600 1.00 31.63 438 ARG E O 1
ATOM 3534 N N . GLU E 1 33 ? 33.254 38.076 10.367 1.00 30.87 439 GLU E N 1
ATOM 3535 C CA . GLU E 1 33 ? 33.701 36.795 10.900 1.00 32.66 439 GLU E CA 1
ATOM 3536 C C . GLU E 1 33 ? 32.720 36.202 11.906 1.00 32.02 439 GLU E C 1
ATOM 3537 O O . GLU E 1 33 ? 32.930 35.073 12.361 1.00 35.37 439 GLU E O 1
ATOM 3549 N N . GLY E 1 34 ? 31.668 36.931 12.273 1.00 30.01 440 GLY E N 1
ATOM 3550 C CA . GLY E 1 34 ? 30.637 36.380 13.126 1.00 28.39 440 GLY E CA 1
ATOM 3551 C C . GLY E 1 34 ? 31.067 36.176 14.571 1.00 26.14 440 GLY E C 1
ATOM 3552 O O . GLY E 1 34 ? 32.054 36.728 15.065 1.00 26.27 440 GLY E O 1
ATOM 3556 N N . ALA E 1 35 ? 30.303 35.323 15.247 1.00 23.99 441 ALA E N 1
ATOM 3557 C CA . ALA E 1 35 ? 30.521 35.105 16.669 1.00 24.70 441 ALA E CA 1
ATOM 3558 C C . ALA E 1 35 ? 31.884 34.505 16.979 1.00 25.21 441 ALA E C 1
ATOM 3559 O O . ALA E 1 35 ? 32.355 34.645 18.110 1.00 26.07 441 ALA E O 1
ATOM 3566 N N . ASN E 1 36 ? 32.542 33.866 16.012 1.00 24.92 442 ASN E N 1
ATOM 3567 C CA . ASN E 1 36 ? 33.815 33.206 16.282 1.00 24.99 442 ASN E CA 1
ATOM 3568 C C . ASN E 1 36 ? 35.034 34.060 15.929 1.00 26.19 442 ASN E C 1
ATOM 3569 O O . ASN E 1 36 ? 36.156 33.540 15.943 1.00 28.67 442 ASN E O 1
ATOM 3580 N N . CYS E 1 37 ? 34.847 35.352 15.644 1.00 23.26 443 CYS E N 1
ATOM 3581 C CA . CYS E 1 37 ? 35.967 36.291 15.497 1.00 22.46 443 CYS E CA 1
ATOM 3582 C C . CYS E 1 37 ? 36.885 36.264 16.721 1.00 21.94 443 CYS E C 1
ATOM 3583 O O . CYS E 1 37 ? 36.408 36.345 17.860 1.00 21.55 443 CYS E O 1
ATOM 3590 N N . THR E 1 38 ? 38.210 36.169 16.484 1.00 22.39 444 THR E N 1
ATOM 3591 C CA . THR E 1 38 ? 39.195 36.124 17.567 1.00 22.64 444 THR E CA 1
ATOM 3592 C C . THR E 1 38 ? 40.101 37.357 17.651 1.00 22.67 444 THR E C 1
ATOM 3593 O O . THR E 1 38 ? 41.109 37.306 18.363 1.00 23.50 444 THR E O 1
ATOM 3604 N N . ARG E 1 39 ? 39.770 38.461 16.976 1.00 23.17 445 ARG E N 1
ATOM 3605 C CA . ARG E 1 39 ? 40.559 39.696 17.072 1.00 22.96 445 ARG E CA 1
ATOM 3606 C C . ARG E 1 39 ? 40.161 40.460 18.339 1.00 22.07 445 ARG E C 1
ATOM 3607 O O . ARG E 1 39 ? 39.024 40.930 18.463 1.00 22.33 445 ARG E O 1
ATOM 3628 N N . ILE E 1 40 ? 41.096 40.593 19.284 1.00 23.40 446 ILE E N 1
ATOM 3629 C CA . ILE E 1 40 ? 40.725 41.065 20.615 1.00 25.82 446 ILE E CA 1
ATOM 3630 C C . ILE E 1 40 ? 40.219 42.510 20.587 1.00 25.34 446 ILE E C 1
ATOM 3631 O O . ILE E 1 40 ? 39.343 42.872 21.378 1.00 25.69 446 ILE E O 1
ATOM 3647 N N . ASP E 1 41 ? 40.742 43.356 19.693 1.00 24.59 447 ASP E N 1
ATOM 3648 C CA . ASP E 1 41 ? 40.343 44.760 19.630 1.00 24.69 447 ASP E CA 1
ATOM 3649 C C . ASP E 1 41 ? 39.352 45.040 18.498 1.00 23.16 447 ASP E C 1
ATOM 3650 O O . ASP E 1 41 ? 39.140 46.207 18.141 1.00 23.07 447 ASP E O 1
ATOM 3659 N N . CYS E 1 42 ? 38.703 44.003 17.960 1.00 22.08 448 CYS E N 1
ATOM 3660 C CA . CYS E 1 42 ? 37.744 44.199 16.872 1.00 21.74 448 CYS E CA 1
ATOM 3661 C C . CYS E 1 42 ? 36.614 45.122 17.307 1.00 21.04 448 CYS E C 1
ATOM 3662 O O . CYS E 1 42 ? 36.025 44.937 18.380 1.00 21.54 448 CYS E O 1
ATOM 3669 N N . LEU E 1 43 ? 36.305 46.114 16.461 1.00 20.01 449 LEU E N 1
ATOM 3670 C CA . LEU E 1 43 ? 35.294 47.127 16.772 1.00 18.69 449 LEU E CA 1
ATOM 3671 C C . LEU E 1 43 ? 33.926 46.863 16.137 1.00 19.54 449 LEU E C 1
ATOM 3672 O O . LEU E 1 43 ? 32.993 47.641 16.370 1.00 20.12 449 LEU E O 1
ATOM 3688 N N . PHE E 1 44 ? 33.765 45.779 15.380 1.00 17.67 450 PHE E N 1
ATOM 3689 C CA . PHE E 1 44 ? 32.484 45.462 14.761 1.00 18.90 450 PHE E CA 1
ATOM 3690 C C . PHE E 1 44 ? 31.614 44.609 15.701 1.00 18.44 450 PHE E C 1
ATOM 3691 O O . PHE E 1 44 ? 32.069 44.073 16.710 1.00 20.15 450 PHE E O 1
ATOM 3708 N N . GLY E 1 45 ? 30.333 44.497 15.365 1.00 18.99 451 GLY E N 1
ATOM 3709 C CA . GLY E 1 45 ? 29.388 43.829 16.263 1.00 18.48 451 GLY E CA 1
ATOM 3710 C C . GLY E 1 45 ? 29.503 42.304 16.243 1.00 20.59 451 GLY E C 1
ATOM 3711 O O . GLY E 1 45 ? 29.659 41.684 15.186 1.00 21.80 451 GLY E O 1
ATOM 3715 N N . HIS E 1 46 ? 29.406 41.706 17.434 1.00 19.42 452 HIS E N 1
ATOM 3716 C CA . HIS E 1 46 ? 29.314 40.264 17.631 1.00 18.73 452 HIS E CA 1
ATOM 3717 C C . HIS E 1 46 ? 28.166 39.963 18.592 1.00 19.46 452 HIS E C 1
ATOM 3718 O O . HIS E 1 46 ? 27.805 40.805 19.424 1.00 18.02 452 HIS E O 1
ATOM 3732 N N . PRO E 1 47 ? 27.587 38.760 18.525 1.00 19.11 453 PRO E N 1
ATOM 3733 C CA . PRO E 1 47 ? 26.430 38.445 19.385 1.00 18.76 453 PRO E CA 1
ATOM 3734 C C . PRO E 1 47 ? 26.746 38.483 20.883 1.00 18.84 453 PRO E C 1
ATOM 3735 O O . PRO E 1 47 ? 27.796 38.024 21.334 1.00 18.80 453 PRO E O 1
ATOM 3746 N N . ILE E 1 48 ? 25.798 39.031 21.654 1.00 17.00 454 ILE E N 1
ATOM 3747 C CA . ILE E 1 48 ? 25.834 39.007 23.117 1.00 18.06 454 ILE E CA 1
ATOM 3748 C C . ILE E 1 48 ? 25.257 37.685 23.627 1.00 18.30 454 ILE E C 1
ATOM 3749 O O . ILE E 1 48 ? 24.282 37.158 23.068 1.00 18.45 454 ILE E O 1
ATOM 3765 N N . ASN E 1 49 ? 25.842 37.149 24.711 1.00 18.49 455 ASN E N 1
ATOM 3766 C CA . ASN E 1 49 ? 25.387 35.886 25.312 1.00 18.99 455 ASN E CA 1
ATOM 3767 C C . ASN E 1 49 ? 24.221 36.073 26.302 1.00 18.30 455 ASN E C 1
ATOM 3768 O O . ASN E 1 49 ? 24.261 35.640 27.456 1.00 19.72 455 ASN E O 1
ATOM 3779 N N . GLU E 1 50 ? 23.127 36.653 25.802 1.00 18.32 456 GLU E N 1
ATOM 3780 C CA . GLU E 1 50 ? 21.943 36.934 26.616 1.00 17.81 456 GLU E CA 1
ATOM 3781 C C . GLU E 1 50 ? 20.729 37.105 25.704 1.00 15.73 456 GLU E C 1
ATOM 3782 O O . GLU E 1 50 ? 20.827 37.742 24.645 1.00 16.20 456 GLU E O 1
ATOM 3794 N N . ASP E 1 51 ? 19.583 36.555 26.128 1.00 16.38 457 ASP E N 1
ATOM 3795 C CA . ASP E 1 51 ? 18.334 36.713 25.372 1.00 16.11 457 ASP E CA 1
ATOM 3796 C C . ASP E 1 51 ? 17.847 38.166 25.383 1.00 15.70 457 ASP E C 1
ATOM 3797 O O . ASP E 1 51 ? 17.851 38.824 26.427 1.00 16.56 457 ASP E O 1
ATOM 3806 N N . CYS E 1 52 ? 17.368 38.649 24.228 1.00 15.91 458 CYS E N 1
ATOM 3807 C CA . CYS E 1 52 ? 16.780 39.991 24.153 1.00 14.68 458 CYS E CA 1
ATOM 3808 C C . CYS E 1 52 ? 15.472 40.067 24.939 1.00 16.09 458 CYS E C 1
ATOM 3809 O O . CYS E 1 52 ? 14.574 39.235 24.759 1.00 16.68 458 CYS E O 1
ATOM 3816 N N . ARG E 1 53 ? 15.363 41.098 25.791 1.00 16.31 459 ARG E N 1
ATO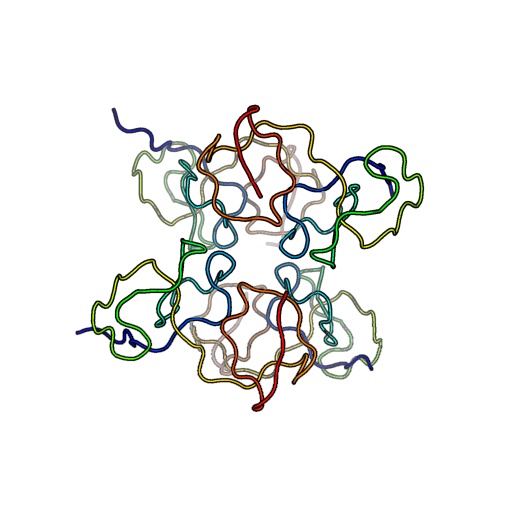M 3817 C CA . ARG E 1 53 ? 14.135 41.354 26.544 1.00 16.23 459 ARG E CA 1
ATOM 3818 C C . ARG E 1 53 ? 12.926 41.601 25.651 1.00 16.53 459 ARG E C 1
ATOM 3819 O O . ARG E 1 53 ? 11.786 41.413 26.104 1.00 19.47 459 ARG E O 1
ATOM 3840 N N . PHE E 1 54 ? 13.141 42.021 24.407 1.00 16.09 460 PHE E N 1
ATOM 3841 C CA . PHE E 1 54 ? 12.060 42.436 23.532 1.00 18.17 460 PHE E CA 1
ATOM 3842 C C . PHE E 1 54 ? 11.650 41.351 22.534 1.00 19.44 460 PHE E C 1
ATOM 3843 O O . PHE E 1 54 ? 10.707 41.558 21.756 1.00 21.92 460 PHE E O 1
ATOM 3860 N N . GLY E 1 55 ? 12.301 40.185 22.582 1.00 18.16 461 GLY E N 1
ATOM 3861 C CA . GLY E 1 55 ? 11.873 38.941 21.949 1.00 18.94 461 GLY E CA 1
ATOM 3862 C C . GLY E 1 55 ? 11.733 38.970 20.434 1.00 19.45 461 GLY E C 1
ATOM 3863 O O . GLY E 1 55 ? 12.483 39.635 19.710 1.00 19.93 461 GLY E O 1
ATOM 3867 N N . VAL E 1 56 ? 10.766 38.180 19.949 1.00 20.17 462 VAL E N 1
ATOM 3868 C CA . VAL E 1 56 ? 10.547 37.970 18.518 1.00 21.54 462 VAL E CA 1
ATOM 3869 C C . VAL E 1 56 ? 10.117 39.250 17.813 1.00 23.77 462 VAL E C 1
ATOM 3870 O O . VAL E 1 56 ? 10.310 39.381 16.599 1.00 26.65 462 VAL E O 1
ATOM 3883 N N . ASN E 1 57 ? 9.595 40.230 18.553 1.00 24.53 463 ASN E N 1
ATOM 3884 C CA . ASN E 1 57 ? 9.118 41.474 17.970 1.00 27.92 463 ASN E CA 1
ATOM 3885 C C . ASN E 1 57 ? 10.094 42.644 18.114 1.00 25.09 463 ASN E C 1
ATOM 3886 O O . ASN E 1 57 ? 9.720 43.776 17.802 1.00 26.01 463 ASN E O 1
ATOM 3897 N N . CYS E 1 58 ? 11.333 42.404 18.552 1.00 21.35 464 CYS E N 1
ATOM 3898 C CA . CYS E 1 58 ? 12.321 43.479 18.645 1.00 19.76 464 CYS E CA 1
ATOM 3899 C C . CYS E 1 58 ? 12.533 44.133 17.281 1.00 20.43 464 CYS E C 1
ATOM 3900 O O . CYS E 1 58 ? 12.806 43.454 16.285 1.00 20.80 464 CYS E O 1
ATOM 3907 N N . LYS E 1 59 ? 12.406 45.459 17.238 1.00 21.27 465 LYS E N 1
ATOM 3908 C CA . LYS E 1 59 ? 12.493 46.214 15.994 1.00 22.91 465 LYS E CA 1
ATOM 3909 C C . LYS E 1 59 ? 13.794 47.003 15.823 1.00 21.71 465 LYS E C 1
ATOM 3910 O O . LYS E 1 59 ? 13.945 47.689 14.801 1.00 22.73 465 LYS E O 1
ATOM 3929 N N . ASN E 1 60 ? 14.735 46.929 16.775 1.00 18.65 466 ASN E N 1
ATOM 3930 C CA . ASN E 1 60 ? 16.019 47.645 16.686 1.00 18.08 466 ASN E CA 1
ATOM 3931 C C . ASN E 1 60 ? 16.965 46.842 15.796 1.00 17.28 466 ASN E C 1
ATOM 3932 O O . ASN E 1 60 ? 17.516 45.826 16.226 1.00 19.07 466 ASN E O 1
ATOM 3943 N N . ILE E 1 61 ? 17.179 47.298 14.553 1.00 17.39 467 ILE E N 1
ATOM 3944 C CA . ILE E 1 61 ? 17.920 46.461 13.604 1.00 19.09 467 ILE E CA 1
ATOM 3945 C C . ILE E 1 61 ? 19.375 46.253 14.024 1.00 19.76 467 ILE E C 1
ATOM 3946 O O . ILE E 1 61 ? 20.028 45.327 13.516 1.00 20.73 467 ILE E O 1
ATOM 3962 N N . TYR E 1 62 ? 19.906 47.075 14.935 1.00 18.72 468 TYR E N 1
ATOM 3963 C CA . TYR E 1 62 ? 21.293 46.971 15.383 1.00 17.84 468 TYR E CA 1
ATOM 3964 C C . TYR E 1 62 ? 21.455 46.163 16.670 1.00 17.93 468 TYR E C 1
ATOM 3965 O O . TYR E 1 62 ? 22.587 46.004 17.155 1.00 19.84 468 TYR E O 1
ATOM 3983 N N . CYS E 1 63 ? 20.366 45.621 17.209 1.00 16.58 469 CYS E N 1
ATOM 3984 C CA . CYS E 1 63 ? 20.404 44.880 18.470 1.00 16.13 469 CYS E CA 1
ATOM 3985 C C . CYS E 1 63 ? 21.294 43.641 18.374 1.00 15.81 469 CYS E C 1
ATOM 3986 O O . CYS E 1 63 ? 21.120 42.805 17.479 1.00 17.10 469 CYS E O 1
ATOM 3993 N N . LEU E 1 64 ? 22.217 43.493 19.338 1.00 16.16 470 LEU E N 1
ATOM 3994 C CA . LEU E 1 64 ? 23.133 42.347 19.376 1.00 16.22 470 LEU E CA 1
ATOM 3995 C C . LEU E 1 64 ? 22.691 41.231 20.325 1.00 16.31 470 LEU E C 1
ATOM 3996 O O . LEU E 1 64 ? 23.378 40.201 20.409 1.00 17.57 470 LEU E O 1
ATOM 4012 N N . PHE E 1 65 ? 21.567 41.391 21.034 1.00 16.34 471 PHE E N 1
ATOM 4013 C CA . PHE E 1 65 ? 21.070 40.340 21.925 1.00 14.77 471 PHE E CA 1
ATOM 4014 C C . PHE E 1 65 ? 20.430 39.199 21.107 1.00 16.05 471 PHE E C 1
ATOM 4015 O O . PHE E 1 65 ? 20.237 39.300 19.892 1.00 17.38 471 PHE E O 1
ATOM 4032 N N . ARG E 1 66 ? 20.126 38.082 21.775 1.00 14.61 472 ARG E N 1
ATOM 4033 C CA . ARG E 1 66 ? 19.673 36.871 21.090 1.00 16.66 472 ARG E CA 1
ATOM 4034 C C . ARG E 1 66 ? 18.156 36.919 20.859 1.00 16.01 472 ARG E C 1
ATOM 4035 O O . ARG E 1 66 ? 17.401 37.221 21.787 1.00 16.50 472 ARG E O 1
ATOM 4056 N N . HIS E 1 67 ? 17.713 36.592 19.632 1.00 16.75 473 HIS E N 1
ATOM 4057 C CA . HIS E 1 67 ? 16.299 36.604 19.260 1.00 16.50 473 HIS E CA 1
ATOM 4058 C C . HIS E 1 67 ? 15.847 35.233 18.748 1.00 16.67 473 HIS E C 1
ATOM 4059 O O . HIS E 1 67 ? 16.630 34.510 18.126 1.00 18.36 473 HIS E O 1
ATOM 4073 N N . PRO E 1 68 ? 14.575 34.873 18.939 1.00 17.14 474 PRO E N 1
ATOM 4074 C CA . PRO E 1 68 ? 14.045 33.626 18.344 1.00 18.45 474 PRO E CA 1
ATOM 4075 C C . PRO E 1 68 ? 14.000 33.694 16.823 1.00 18.29 474 PRO E C 1
ATOM 4076 O O . PRO E 1 68 ? 14.041 34.784 16.235 1.00 20.32 474 PRO E O 1
ATOM 4087 N N . PRO E 1 69 ? 13.902 32.541 16.146 1.00 19.71 475 PRO E N 1
ATOM 4088 C CA . PRO E 1 69 ? 14.093 32.509 14.686 1.00 20.48 475 PRO E CA 1
ATOM 4089 C C . PRO E 1 69 ? 13.046 33.269 13.897 1.00 19.68 475 PRO E C 1
ATOM 4090 O O . PRO E 1 69 ? 13.316 33.632 12.740 1.00 21.85 475 PRO E O 1
ATOM 4101 N N . GLY E 1 70 ? 11.850 33.480 14.453 1.00 19.68 476 GLY E N 1
ATOM 4102 C CA . GLY E 1 70 ? 10.808 34.196 13.749 1.00 21.24 476 GLY E CA 1
ATOM 4103 C C . GLY E 1 70 ? 11.081 35.670 13.547 1.00 22.29 476 GLY E C 1
ATOM 4104 O O . GLY E 1 70 ? 10.367 36.311 12.768 1.00 25.39 476 GLY E O 1
ATOM 4108 N N . ARG E 1 71 ? 12.094 36.227 14.202 1.00 23.21 477 ARG E N 1
ATOM 4109 C CA . ARG E 1 71 ? 12.418 37.636 13.981 1.00 25.95 477 ARG E CA 1
ATOM 4110 C C . ARG E 1 71 ? 13.261 37.762 12.722 1.00 31.84 477 ARG E C 1
ATOM 4111 O O . ARG E 1 71 ? 14.389 37.267 12.681 1.00 34.66 477 ARG E O 1
ATOM 4132 N N . VAL E 1 72 ? 12.731 38.440 11.713 1.00 36.92 478 VAL E N 1
ATOM 4133 C CA . VAL E 1 72 ? 13.400 38.595 10.429 1.00 42.88 478 VAL E CA 1
ATOM 4134 C C . VAL E 1 72 ? 13.606 40.082 10.178 1.00 45.70 478 VAL E C 1
ATOM 4135 O O . VAL E 1 72 ? 12.671 40.878 10.320 1.00 45.40 478 VAL E O 1
ATOM 4148 N N . LEU E 1 73 ? 14.815 40.449 9.823 1.00 48.22 479 LEU E N 1
ATOM 4149 C CA . LEU E 1 73 ? 15.090 41.839 9.483 1.00 52.94 479 LEU E CA 1
ATOM 4150 C C . LEU E 1 73 ? 14.936 42.047 7.977 1.00 59.52 479 LEU E C 1
ATOM 4151 O O . LEU E 1 73 ? 15.444 41.235 7.192 1.00 59.43 479 LEU E O 1
ATOM 4167 N N . PRO E 1 74 ? 14.235 43.107 7.533 1.00 64.90 480 PRO E N 1
ATOM 4168 C CA . PRO E 1 74 ? 14.237 43.466 6.110 1.00 67.84 480 PRO E CA 1
ATOM 4169 C C . PRO E 1 74 ? 15.645 43.567 5.530 1.00 69.49 480 PRO E C 1
ATOM 4170 O O . PRO E 1 74 ? 15.931 42.877 4.550 1.00 70.64 480 PRO E O 1
ATOM 4181 N N . GLY F 1 1 ? 5.375 79.542 31.975 1.00 21.24 407 GLY F N 1
ATOM 4182 C CA . GLY F 1 1 ? 5.263 78.104 31.878 1.00 20.69 407 GLY F CA 1
ATOM 4183 C C . GLY F 1 1 ? 6.360 77.369 32.607 1.00 20.59 407 GLY F C 1
ATOM 4184 O O . GLY F 1 1 ? 7.207 77.988 33.254 1.00 20.86 407 GLY F O 1
ATOM 4187 N N . SER F 1 2 ? 6.351 76.044 32.511 1.00 22.04 408 SER F N 1
ATOM 4188 C CA . SER F 1 2 ? 7.321 75.262 33.262 1.00 23.76 408 SER F CA 1
ATOM 4189 C C . SER F 1 2 ? 8.704 75.356 32.625 1.00 22.82 408 SER F C 1
ATOM 4190 O O . SER F 1 2 ? 8.871 75.830 31.494 1.00 23.24 408 SER F O 1
ATOM 4198 N N . GLU F 1 3 ? 9.706 74.894 33.385 1.00 22.71 409 GLU F N 1
ATOM 4199 C CA . GLU F 1 3 ? 11.097 74.922 32.940 1.00 24.87 409 GLU F CA 1
ATOM 4200 C C . GLU F 1 3 ? 11.386 73.919 31.827 1.00 24.38 409 GLU F C 1
ATOM 4201 O O . GLU F 1 3 ? 12.447 74.011 31.186 1.00 26.57 409 GLU F O 1
ATOM 4213 N N . LYS F 1 4 ? 10.504 72.949 31.605 1.00 22.05 410 LYS F N 1
ATOM 4214 C CA . LYS F 1 4 ? 10.780 71.892 30.642 1.00 23.20 410 LYS F CA 1
ATOM 4215 C C . LYS F 1 4 ? 10.754 72.448 29.220 1.00 22.48 410 LYS F C 1
ATOM 4216 O O . LYS F 1 4 ? 9.930 73.309 28.892 1.00 23.65 410 LYS F O 1
ATOM 4235 N N . SER F 1 5 ? 11.662 71.948 28.376 1.00 21.67 411 SER F N 1
ATOM 4236 C CA . SER F 1 5 ? 11.781 72.366 26.985 1.00 21.63 411 SER F CA 1
ATOM 4237 C C . SER F 1 5 ? 11.394 71.240 26.027 1.00 20.90 411 SER F C 1
ATOM 4238 O O . SER F 1 5 ? 11.630 70.055 26.296 1.00 21.39 411 SER F O 1
ATOM 4246 N N . LEU F 1 6 ? 10.801 71.628 24.888 1.00 21.67 412 LEU F N 1
ATOM 4247 C CA . LEU F 1 6 ? 10.529 70.679 23.811 1.00 21.01 412 LEU F CA 1
ATOM 4248 C C . LEU F 1 6 ? 11.791 70.267 23.042 1.00 20.49 412 LEU F C 1
ATOM 4249 O O . LEU F 1 6 ? 11.764 69.265 22.326 1.00 21.34 412 LEU F O 1
ATOM 4265 N N . GLU F 1 7 ? 12.888 71.003 23.169 1.00 20.47 413 GLU F N 1
ATOM 4266 C CA . GLU F 1 7 ? 14.109 70.623 22.471 1.00 21.94 413 GLU F CA 1
ATOM 4267 C C . GLU F 1 7 ? 14.571 69.233 22.900 1.00 20.03 413 GLU F C 1
ATOM 4268 O O . GLU F 1 7 ? 14.449 68.849 24.068 1.00 19.93 413 GLU F O 1
ATOM 4280 N N . GLN F 1 8 ? 15.105 68.483 21.938 1.00 19.28 414 GLN F N 1
ATOM 4281 C CA . GLN F 1 8 ? 15.500 67.095 22.161 1.00 18.86 414 GLN F CA 1
ATOM 4282 C C . GLN F 1 8 ? 16.840 66.973 22.892 1.00 18.26 414 GLN F C 1
ATOM 4283 O O . GLN F 1 8 ? 17.839 67.558 22.467 1.00 19.13 414 GLN F O 1
ATOM 4297 N N . CYS F 1 9 ? 16.871 66.173 23.970 1.00 16.60 415 CYS F N 1
ATOM 4298 C CA . CYS F 1 9 ? 18.137 65.835 24.628 1.00 16.96 415 CYS F CA 1
ATOM 4299 C C . CYS F 1 9 ? 19.002 64.979 23.713 1.00 17.24 415 CYS F C 1
ATOM 4300 O O . CYS F 1 9 ? 18.557 63.932 23.243 1.00 18.18 415 CYS F O 1
ATOM 4307 N N . LYS F 1 10 ? 20.259 65.398 23.491 1.00 17.67 416 LYS F N 1
ATOM 4308 C CA . LYS F 1 10 ? 21.122 64.660 22.570 1.00 19.16 416 LYS F CA 1
ATOM 4309 C C . LYS F 1 10 ? 21.632 63.337 23.134 1.00 18.12 416 LYS F C 1
ATOM 4310 O O . LYS F 1 10 ? 22.154 62.527 22.354 1.00 20.36 416 LYS F O 1
ATOM 4329 N N . PHE F 1 11 ? 21.472 63.083 24.445 1.00 17.89 417 PHE F N 1
ATOM 4330 C CA . PHE F 1 11 ? 21.957 61.864 25.083 1.00 17.79 417 PHE F CA 1
ATOM 4331 C C . PHE F 1 11 ? 20.880 60.793 25.255 1.00 18.22 417 PHE F C 1
ATOM 4332 O O . PHE F 1 11 ? 21.216 59.645 25.560 1.00 20.21 417 PHE F O 1
ATOM 4349 N N . GLY F 1 12 ? 19.604 61.135 25.078 1.00 20.11 418 GLY F N 1
ATOM 4350 C CA . GLY F 1 12 ? 18.554 60.121 25.089 1.00 20.67 418 GLY F CA 1
ATOM 4351 C C . GLY F 1 12 ? 18.506 59.325 26.378 1.00 19.52 418 GLY F C 1
ATOM 4352 O O . GLY F 1 12 ? 18.533 59.875 27.492 1.00 20.64 418 GLY F O 1
ATOM 4356 N N . THR F 1 13 ? 18.402 57.998 26.233 1.00 18.52 419 THR F N 1
ATOM 4357 C CA . THR F 1 13 ? 18.324 57.119 27.389 1.00 19.76 419 THR F CA 1
ATOM 4358 C C . THR F 1 13 ? 19.635 57.044 28.159 1.00 19.39 419 THR F C 1
ATOM 4359 O O . THR F 1 13 ? 19.655 56.449 29.236 1.00 21.19 419 THR F O 1
ATOM 4370 N N . HIS F 1 14 ? 20.726 57.616 27.635 1.00 18.84 420 HIS F N 1
ATOM 4371 C CA . HIS F 1 14 ? 22.007 57.618 28.322 1.00 19.96 420 HIS F CA 1
ATOM 4372 C C . HIS F 1 14 ? 22.310 58.952 28.987 1.00 18.34 420 HIS F C 1
ATOM 4373 O O . HIS F 1 14 ? 23.439 59.168 29.441 1.00 19.89 420 HIS F O 1
ATOM 4387 N N . CYS F 1 15 ? 21.323 59.843 29.077 1.00 17.16 421 CYS F N 1
ATOM 4388 C CA . CYS F 1 15 ? 21.497 61.087 29.827 1.00 15.89 421 CYS F CA 1
ATOM 4389 C C . CYS F 1 15 ? 21.584 60.803 31.326 1.00 16.78 421 CYS F C 1
ATOM 4390 O O . CYS F 1 15 ? 20.751 60.079 31.870 1.00 18.39 421 CYS F O 1
ATOM 4397 N N . THR F 1 16 ? 22.589 61.374 32.000 1.00 16.04 422 THR F N 1
ATOM 4398 C CA . THR F 1 16 ? 22.738 61.227 33.449 1.00 16.30 422 THR F CA 1
ATOM 4399 C C . THR F 1 16 ? 22.755 62.574 34.191 1.00 15.97 422 THR F C 1
ATOM 4400 O O . THR F 1 16 ? 23.162 62.634 35.355 1.00 16.95 422 THR F O 1
ATOM 4411 N N . ASN F 1 17 ? 22.299 63.647 33.547 1.00 15.99 423 ASN F N 1
ATOM 4412 C CA . ASN F 1 17 ? 22.069 64.941 34.205 1.00 15.83 423 ASN F CA 1
ATOM 4413 C C . ASN F 1 17 ? 20.727 64.901 34.940 1.00 15.22 423 ASN F C 1
ATOM 4414 O O . ASN F 1 17 ? 19.666 64.953 34.312 1.00 17.09 423 ASN F O 1
ATOM 4425 N N . LYS F 1 18 ? 20.767 64.832 36.271 1.00 16.55 424 LYS F N 1
ATOM 4426 C CA . LYS F 1 18 ? 19.530 64.770 37.049 1.00 17.47 424 LYS F CA 1
ATOM 4427 C C . LYS F 1 18 ? 18.684 66.033 36.941 1.00 18.99 424 LYS F C 1
ATOM 4428 O O . LYS F 1 18 ? 17.502 65.991 37.305 1.00 22.02 424 LYS F O 1
ATOM 4447 N N . ARG F 1 19 ? 19.245 67.141 36.446 1.00 16.99 425 ARG F N 1
ATOM 4448 C CA . ARG F 1 19 ? 18.516 68.394 36.287 1.00 17.88 425 ARG F CA 1
ATOM 4449 C C . ARG F 1 19 ? 18.136 68.687 34.832 1.00 18.09 425 ARG F C 1
ATOM 4450 O O . ARG F 1 19 ? 17.698 69.799 34.529 1.00 21.06 425 ARG F O 1
ATOM 4471 N N . CYS F 1 20 ? 18.268 67.714 33.931 1.00 16.84 426 CYS F N 1
ATOM 4472 C CA . CYS F 1 20 ? 18.040 67.970 32.509 1.00 16.68 426 CYS F CA 1
ATOM 4473 C C . CYS F 1 20 ? 16.605 68.431 32.226 1.00 18.43 426 CYS F C 1
ATOM 4474 O O . CYS F 1 20 ? 15.636 67.788 32.646 1.00 19.48 426 CYS F O 1
ATOM 4481 N N . LYS F 1 21 ? 16.477 69.518 31.454 1.00 18.11 427 LYS F N 1
ATOM 4482 C CA . LYS F 1 21 ? 15.175 70.089 31.122 1.00 19.70 427 LYS F CA 1
ATOM 4483 C C . LYS F 1 21 ? 14.610 69.625 29.785 1.00 17.97 427 LYS F C 1
ATOM 4484 O O . LYS F 1 21 ? 13.485 70.016 29.447 1.00 18.86 427 LYS F O 1
ATOM 4503 N N . TYR F 1 22 ? 15.319 68.776 29.042 1.00 17.90 428 TYR F N 1
ATOM 4504 C CA . TYR F 1 22 ? 14.978 68.489 27.649 1.00 18.38 428 TYR F CA 1
ATOM 4505 C C . TYR F 1 22 ? 14.165 67.188 27.502 1.00 18.65 428 TYR F C 1
ATOM 4506 O O . TYR F 1 22 ? 13.952 66.436 28.461 1.00 18.26 428 TYR F O 1
ATOM 4524 N N . ARG F 1 23 ? 13.689 66.937 26.273 1.00 18.09 429 ARG F N 1
ATOM 4525 C CA . ARG F 1 23 ? 12.884 65.745 25.967 1.00 18.16 429 ARG F CA 1
ATOM 4526 C C . ARG F 1 23 ? 13.790 64.555 25.661 1.00 18.30 429 ARG F C 1
ATOM 4527 O O . ARG F 1 23 ? 14.803 64.696 24.969 1.00 20.05 429 ARG F O 1
ATOM 4548 N N . HIS F 1 24 ? 13.395 63.375 26.148 1.00 18.08 430 HIS F N 1
ATOM 4549 C CA . HIS F 1 24 ? 14.185 62.148 26.033 1.00 18.28 430 HIS F CA 1
ATOM 4550 C C . HIS F 1 24 ? 13.421 61.075 25.257 1.00 19.31 430 HIS F C 1
ATOM 4551 O O . HIS F 1 24 ? 12.327 60.651 25.663 1.00 20.57 430 HIS F O 1
ATOM 4565 N N . ALA F 1 25 ? 14.020 60.603 24.168 1.00 19.17 431 ALA F N 1
ATOM 4566 C CA . ALA F 1 25 ? 13.426 59.528 23.377 1.00 19.30 431 ALA F CA 1
ATOM 4567 C C . ALA F 1 25 ? 13.719 58.164 24.007 1.00 20.18 431 ALA F C 1
ATOM 4568 O O . ALA F 1 25 ? 14.857 57.883 24.408 1.00 22.49 431 ALA F O 1
ATOM 4575 N N . ARG F 1 26 ? 12.688 57.314 24.085 1.00 20.49 432 ARG F N 1
ATOM 4576 C CA . ARG F 1 26 ? 12.820 55.920 24.507 1.00 21.16 432 ARG F CA 1
ATOM 4577 C C . ARG F 1 26 ? 12.463 54.946 23.392 1.00 23.35 432 ARG F C 1
ATOM 4578 O O . ARG F 1 26 ? 12.434 53.728 23.631 1.00 23.53 432 ARG F O 1
ATOM 4599 N N . SER F 1 27 ? 12.191 55.446 22.189 1.00 21.98 433 SER F N 1
ATOM 4600 C CA . SER F 1 27 ? 11.939 54.623 21.012 1.00 22.41 433 SER F CA 1
ATOM 4601 C C . SER F 1 27 ? 12.859 55.050 19.872 1.00 24.02 433 SER F C 1
ATOM 4602 O O . SER F 1 27 ? 13.156 56.236 19.707 1.00 24.84 433 SER F O 1
ATOM 4610 N N . HIS F 1 28 ? 13.292 54.071 19.067 1.00 25.48 434 HIS F N 1
ATOM 4611 C CA . HIS F 1 28 ? 14.019 54.377 17.840 1.00 27.83 434 HIS F CA 1
ATOM 4612 C C . HIS F 1 28 ? 13.104 54.898 16.739 1.00 27.00 434 HIS F C 1
ATOM 4613 O O . HIS F 1 28 ? 13.609 55.392 15.722 1.00 27.14 434 HIS F O 1
ATOM 4627 N N . ILE F 1 29 ? 11.782 54.790 16.920 1.00 26.99 435 ILE F N 1
ATOM 4628 C CA . ILE F 1 29 ? 10.812 55.273 15.941 1.00 27.14 435 ILE F CA 1
ATOM 4629 C C . ILE F 1 29 ? 10.768 56.796 15.977 1.00 27.27 435 ILE F C 1
ATOM 4630 O O . ILE F 1 29 ? 10.676 57.407 17.050 1.00 26.44 435 ILE F O 1
ATOM 4646 N N . MET F 1 30 ? 10.824 57.425 14.800 1.00 27.23 436 MET F N 1
ATOM 4647 C CA . MET F 1 30 ? 10.763 58.880 14.742 1.00 28.79 436 MET F CA 1
ATOM 4648 C C . MET F 1 30 ? 9.305 59.360 14.834 1.00 28.36 436 MET F C 1
ATOM 4649 O O . MET F 1 30 ? 8.397 58.805 14.195 1.00 28.63 436 MET F O 1
ATOM 4663 N N . CYS F 1 31 ? 9.084 60.386 15.661 1.00 25.38 437 CYS F N 1
ATOM 4664 C CA . CYS F 1 31 ? 7.731 60.885 15.902 1.00 25.87 437 CYS F CA 1
ATOM 4665 C C . CYS F 1 31 ? 7.070 61.317 14.595 1.00 27.98 437 CYS F C 1
ATOM 4666 O O . CYS F 1 31 ? 7.673 62.025 13.781 1.00 28.23 437 CYS F O 1
ATOM 4673 N N . ARG F 1 32 ? 5.809 60.907 14.405 1.00 30.99 438 ARG F N 1
ATOM 4674 C CA . ARG F 1 32 ? 5.098 61.208 13.166 1.00 35.51 438 ARG F CA 1
ATOM 4675 C C . ARG F 1 32 ? 4.862 62.701 12.976 1.00 34.33 438 ARG F C 1
ATOM 4676 O O . ARG F 1 32 ? 4.604 63.132 11.845 1.00 35.11 438 ARG F O 1
ATOM 4697 N N . GLU F 1 33 ? 4.918 63.493 14.050 1.00 33.63 439 GLU F N 1
ATOM 4698 C CA . GLU F 1 33 ? 4.769 64.945 13.980 1.00 36.04 439 GLU F CA 1
ATOM 4699 C C . GLU F 1 33 ? 6.098 65.677 13.829 1.00 33.57 439 GLU F C 1
ATOM 4700 O O . GLU F 1 33 ? 6.098 66.907 13.675 1.00 33.28 439 GLU F O 1
ATOM 4712 N N . GLY F 1 34 ? 7.219 64.963 13.891 1.00 31.42 440 GLY F N 1
ATOM 4713 C CA . GLY F 1 34 ? 8.520 65.575 13.650 1.00 30.06 440 GLY F CA 1
ATOM 4714 C C . GLY F 1 34 ? 8.807 66.730 14.593 1.00 29.08 440 GLY F C 1
ATOM 4715 O O . GLY F 1 34 ? 8.479 66.694 15.788 1.00 30.03 440 GLY F O 1
ATOM 4719 N N . ALA F 1 35 ? 9.430 67.780 14.049 1.00 28.76 441 ALA F N 1
ATOM 4720 C CA . ALA F 1 35 ? 9.800 68.944 14.844 1.00 31.02 441 ALA F CA 1
ATOM 4721 C C . ALA F 1 35 ? 8.599 69.788 15.260 1.00 32.11 441 ALA F C 1
ATOM 4722 O O . ALA F 1 35 ? 8.767 70.721 16.057 1.00 33.46 441 ALA F O 1
ATOM 4729 N N . ASN F 1 36 ? 7.397 69.476 14.771 1.00 31.84 442 ASN F N 1
ATOM 4730 C CA . ASN F 1 36 ? 6.189 70.185 15.168 1.00 33.74 442 ASN F CA 1
ATOM 4731 C C . ASN F 1 36 ? 5.473 69.545 16.359 1.00 31.58 442 ASN F C 1
ATOM 4732 O O . ASN F 1 36 ? 4.424 70.053 16.776 1.00 32.30 442 ASN F O 1
ATOM 4743 N N . CYS F 1 37 ? 6.012 68.466 16.925 1.00 29.49 443 CYS F N 1
ATOM 4744 C CA . CYS F 1 37 ? 5.388 67.822 18.082 1.00 27.28 443 CYS F CA 1
ATOM 4745 C C . CYS F 1 37 ? 5.487 68.711 19.318 1.00 26.41 443 CYS F C 1
ATOM 4746 O O . CYS F 1 37 ? 6.584 69.155 19.680 1.00 27.90 443 CYS F O 1
ATOM 4753 N N . THR F 1 38 ? 4.347 68.957 19.984 1.00 26.07 444 THR F N 1
ATOM 4754 C CA . THR F 1 38 ? 4.325 69.782 21.190 1.00 27.27 444 THR F CA 1
ATOM 4755 C C . THR F 1 38 ? 3.971 69.015 22.469 1.00 25.82 444 THR F C 1
ATOM 4756 O O . THR F 1 38 ? 3.685 69.649 23.494 1.00 27.26 444 THR F O 1
ATOM 4767 N N . ARG F 1 39 ? 3.982 67.683 22.447 1.00 24.64 445 ARG F N 1
ATOM 4768 C CA . ARG F 1 39 ? 3.705 66.891 23.647 1.00 24.75 445 ARG F CA 1
ATOM 4769 C C . ARG F 1 39 ? 4.965 66.786 24.502 1.00 22.21 445 ARG F C 1
ATOM 4770 O O . ARG F 1 39 ? 5.963 66.193 24.080 1.00 23.71 445 ARG F O 1
ATOM 4791 N N . ILE F 1 40 ? 4.919 67.320 25.726 1.00 21.67 446 ILE F N 1
ATOM 4792 C CA . ILE F 1 40 ? 6.181 67.544 26.444 1.00 21.81 446 ILE F CA 1
ATOM 4793 C C . ILE F 1 40 ? 6.829 66.225 26.906 1.00 22.49 446 ILE F C 1
ATOM 4794 O O . ILE F 1 40 ? 8.067 66.138 27.011 1.00 22.04 446 ILE F O 1
ATOM 4810 N N . ASP F 1 41 ? 6.041 65.177 27.151 1.00 23.01 447 ASP F N 1
ATOM 4811 C CA . ASP F 1 41 ? 6.579 63.881 27.564 1.00 22.74 447 ASP F CA 1
ATOM 4812 C C . ASP F 1 41 ? 6.625 62.853 26.420 1.00 23.47 447 ASP F C 1
ATOM 4813 O O . ASP F 1 41 ? 6.751 61.648 26.685 1.00 23.46 447 ASP F O 1
ATOM 4822 N N . CYS F 1 42 ? 6.544 63.294 25.163 1.00 22.36 448 CYS F N 1
ATOM 4823 C CA . CYS F 1 42 ? 6.586 62.360 24.032 1.00 22.75 448 CYS F CA 1
ATOM 4824 C C . CYS F 1 42 ? 7.871 61.528 24.053 1.00 22.99 448 CYS F C 1
ATOM 4825 O O . CYS F 1 42 ? 8.970 62.066 24.226 1.00 23.25 448 CYS F O 1
ATOM 4832 N N . LEU F 1 43 ? 7.737 60.210 23.868 1.00 21.47 449 LEU F N 1
ATOM 4833 C CA . LEU F 1 43 ? 8.879 59.302 23.951 1.00 20.77 449 LEU F CA 1
ATOM 4834 C C . LEU F 1 43 ? 9.501 58.961 22.599 1.00 19.86 449 LEU F C 1
ATOM 4835 O O . LEU F 1 43 ? 10.499 58.230 22.562 1.00 19.50 449 LEU F O 1
ATOM 4851 N N . PHE F 1 44 ? 8.939 59.452 21.500 1.00 19.57 450 PHE F N 1
ATOM 4852 C CA . PHE F 1 44 ? 9.447 59.159 20.163 1.00 19.72 450 PHE F CA 1
ATOM 4853 C C . PHE F 1 44 ? 10.525 60.175 19.764 1.00 19.74 450 PHE F C 1
ATOM 4854 O O . PHE F 1 44 ? 10.691 61.217 20.390 1.00 21.99 450 PHE F O 1
ATOM 4871 N N . GLY F 1 45 ? 11.280 59.842 18.718 1.00 21.36 451 GLY F N 1
ATOM 4872 C CA . GLY F 1 45 ? 12.423 60.678 18.320 1.00 20.50 451 GLY F CA 1
ATOM 4873 C C . GLY F 1 45 ? 12.013 61.928 17.543 1.00 21.88 451 GLY F C 1
ATOM 4874 O O . GLY F 1 45 ? 11.141 61.889 16.675 1.00 24.87 451 GLY F O 1
ATOM 4878 N N . HIS F 1 46 ? 12.662 63.045 17.869 1.00 20.70 452 HIS F N 1
ATOM 4879 C CA . HIS F 1 46 ? 12.501 64.318 17.178 1.00 20.51 452 HIS F CA 1
ATOM 4880 C C . HIS F 1 46 ? 13.871 64.865 16.791 1.00 19.41 452 HIS F C 1
ATOM 4881 O O . HIS F 1 46 ? 14.879 64.548 17.435 1.00 18.05 452 HIS F O 1
ATOM 4895 N N . PRO F 1 47 ? 13.934 65.730 15.770 1.00 20.35 453 PRO F N 1
ATOM 4896 C CA . PRO F 1 47 ? 15.229 66.277 15.340 1.00 20.27 453 PRO F CA 1
ATOM 4897 C C . PRO F 1 47 ? 15.956 67.043 16.443 1.00 20.16 453 PRO F C 1
ATOM 4898 O O . PRO F 1 47 ? 15.361 67.855 17.164 1.00 21.60 453 PRO F O 1
ATOM 4909 N N . ILE F 1 48 ? 17.291 66.792 16.541 1.00 19.80 454 ILE F N 1
ATOM 4910 C CA . ILE F 1 48 ? 18.195 67.539 17.416 1.00 20.21 454 ILE F CA 1
ATOM 4911 C C . ILE F 1 48 ? 18.744 68.740 16.658 1.00 22.08 454 ILE F C 1
ATOM 4912 O O . ILE F 1 48 ? 19.137 68.624 15.489 1.00 21.85 454 ILE F O 1
ATOM 4928 N N . ASN F 1 49 ? 18.838 69.886 17.334 1.00 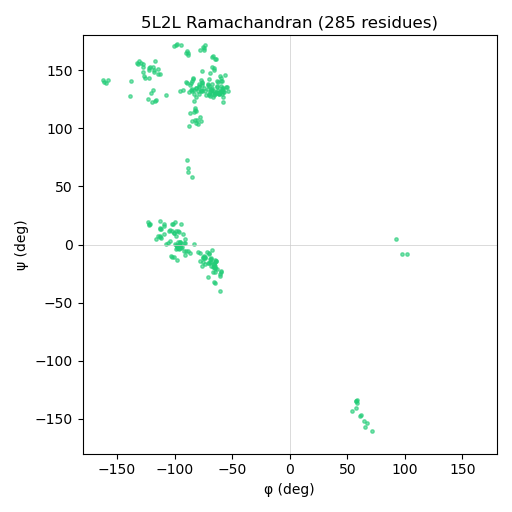24.28 455 ASN F N 1
ATOM 4929 C CA . ASN F 1 49 ? 19.290 71.127 16.691 1.00 28.26 455 ASN F CA 1
ATOM 4930 C C . ASN F 1 49 ? 20.820 71.260 16.747 1.00 26.13 455 ASN F C 1
ATOM 4931 O O . ASN F 1 49 ? 21.377 72.200 17.325 1.00 28.48 455 ASN F O 1
ATOM 4942 N N . GLU F 1 50 ? 21.502 70.307 16.105 1.00 22.03 456 GLU F N 1
ATOM 4943 C CA . GLU F 1 50 ? 22.965 70.261 16.047 1.00 22.22 456 GLU F CA 1
ATOM 4944 C C . GLU F 1 50 ? 23.385 69.432 14.828 1.00 20.32 456 GLU F C 1
ATOM 4945 O O . GLU F 1 50 ? 22.747 68.429 14.520 1.00 19.87 456 GLU F O 1
ATOM 4957 N N . ASP F 1 51 ? 24.454 69.855 14.144 1.00 20.33 457 ASP F N 1
ATOM 4958 C CA . ASP F 1 51 ? 24.947 69.130 12.974 1.00 20.32 457 ASP F CA 1
ATOM 4959 C C . ASP F 1 51 ? 25.586 67.796 13.367 1.00 19.06 457 ASP F C 1
ATOM 4960 O O . ASP F 1 51 ? 26.371 67.723 14.318 1.00 19.97 457 ASP F O 1
ATOM 4969 N N . CYS F 1 52 ? 25.267 66.740 12.612 1.00 18.31 458 CYS F N 1
ATOM 4970 C CA . CYS F 1 52 ? 25.888 65.425 12.838 1.00 18.80 458 CYS F CA 1
ATOM 4971 C C . CYS F 1 52 ? 27.400 65.455 12.570 1.00 18.35 458 CYS F C 1
ATOM 4972 O O . CYS F 1 52 ? 27.849 65.918 11.508 1.00 18.75 458 CYS F O 1
ATOM 4979 N N . ARG F 1 53 ? 28.178 64.914 13.527 1.00 18.51 459 ARG F N 1
ATOM 4980 C CA . ARG F 1 53 ? 29.632 64.808 13.372 1.00 20.23 459 ARG F CA 1
ATOM 4981 C C . ARG F 1 53 ? 30.030 63.955 12.174 1.00 20.63 459 ARG F C 1
ATOM 4982 O O . ARG F 1 53 ? 31.133 64.121 11.630 1.00 23.12 459 ARG F O 1
ATOM 5003 N N . PHE F 1 54 ? 29.173 63.028 11.757 1.00 19.93 460 PHE F N 1
ATOM 5004 C CA . PHE F 1 54 ? 29.504 62.103 10.683 1.00 20.51 460 PHE F CA 1
ATOM 5005 C C . PHE F 1 54 ? 28.974 62.558 9.324 1.00 22.14 460 PHE F C 1
ATOM 5006 O O . PHE F 1 54 ? 29.259 61.909 8.307 1.00 22.12 460 PHE F O 1
ATOM 5023 N N . GLY F 1 55 ? 28.257 63.682 9.279 1.00 21.54 461 GLY F N 1
ATOM 5024 C CA . GLY F 1 55 ? 27.985 64.400 8.039 1.00 22.39 461 GLY F CA 1
ATOM 5025 C C . GLY F 1 55 ? 27.189 63.603 7.015 1.00 21.12 461 GLY F C 1
ATOM 5026 O O . GLY F 1 55 ? 26.326 62.785 7.337 1.00 20.36 461 GLY F O 1
ATOM 5030 N N . VAL F 1 56 ? 27.492 63.855 5.739 1.00 21.92 462 VAL F N 1
ATOM 5031 C CA . VAL F 1 56 ? 26.742 63.221 4.673 1.00 23.06 462 VAL F CA 1
ATOM 5032 C C . VAL F 1 56 ? 26.959 61.711 4.646 1.00 23.71 462 VAL F C 1
ATOM 5033 O O . VAL F 1 56 ? 26.140 60.984 4.074 1.00 25.67 462 VAL F O 1
ATOM 5046 N N . ASN F 1 57 ? 28.026 61.220 5.276 1.00 21.60 463 ASN F N 1
ATOM 5047 C CA . ASN F 1 57 ? 28.359 59.801 5.288 1.00 23.95 463 ASN F CA 1
ATOM 5048 C C . ASN F 1 57 ? 27.764 59.025 6.466 1.00 22.58 463 ASN F C 1
ATOM 5049 O O . ASN F 1 57 ? 28.036 57.823 6.592 1.00 25.43 463 ASN F O 1
ATOM 5060 N N . CYS F 1 58 ? 26.938 59.650 7.304 1.00 19.88 464 CYS F N 1
ATOM 5061 C CA . CYS F 1 58 ? 26.353 58.950 8.449 1.00 18.38 464 CYS F CA 1
ATOM 5062 C C . CYS F 1 58 ? 25.410 57.839 7.993 1.00 18.71 464 CYS F C 1
ATOM 5063 O O . CYS F 1 58 ? 24.495 58.086 7.204 1.00 18.97 464 CYS F O 1
ATOM 5070 N N . LYS F 1 59 ? 25.611 56.622 8.520 1.00 18.69 465 LYS F N 1
ATOM 5071 C CA . LYS F 1 59 ? 24.810 55.462 8.129 1.00 19.46 465 LYS F CA 1
ATOM 5072 C C . LYS F 1 59 ? 23.942 54.901 9.261 1.00 18.86 465 LYS F C 1
ATOM 5073 O O . LYS F 1 59 ? 23.322 53.844 9.086 1.00 20.93 465 LYS F O 1
ATOM 5092 N N . ASN F 1 60 ? 23.870 55.582 10.404 1.00 18.36 466 ASN F N 1
ATOM 5093 C CA . ASN F 1 60 ? 22.994 55.185 11.509 1.00 18.78 466 ASN F CA 1
ATOM 5094 C C . ASN F 1 60 ? 21.563 55.599 11.172 1.00 18.04 466 ASN F C 1
ATOM 5095 O O . ASN F 1 60 ? 21.238 56.786 11.224 1.00 18.39 466 ASN F O 1
ATOM 5106 N N . ILE F 1 61 ? 20.699 54.634 10.825 1.00 18.43 467 ILE F N 1
ATOM 5107 C CA . ILE F 1 61 ? 19.363 54.990 10.335 1.00 18.87 467 ILE F CA 1
ATOM 5108 C C . ILE F 1 61 ? 18.507 55.659 11.413 1.00 20.25 467 ILE F C 1
ATOM 5109 O O . ILE F 1 61 ? 17.506 56.322 11.085 1.00 21.74 467 ILE F O 1
ATOM 5125 N N . TYR F 1 62 ? 18.885 55.533 12.686 1.00 18.24 468 TYR F N 1
ATOM 5126 C CA . TYR F 1 62 ? 18.138 56.140 13.787 1.00 17.22 468 TYR F CA 1
ATOM 5127 C C . TYR F 1 62 ? 18.684 57.500 14.228 1.00 17.43 468 TYR F C 1
ATOM 5128 O O . TYR F 1 62 ? 18.139 58.097 15.173 1.00 19.72 468 TYR F O 1
ATOM 5146 N N . CYS F 1 63 ? 19.731 58.010 13.571 1.00 18.00 469 CYS F N 1
ATOM 5147 C CA . CYS F 1 63 ? 20.359 59.269 13.976 1.00 16.73 469 CYS F CA 1
ATOM 5148 C C . CYS F 1 63 ? 19.389 60.449 13.898 1.00 17.79 469 CYS F C 1
ATOM 5149 O O . CYS F 1 63 ? 18.755 60.681 12.861 1.00 18.23 469 CYS F O 1
ATOM 5156 N N . LEU F 1 64 ? 19.322 61.229 14.990 1.00 16.77 470 LEU F N 1
ATOM 5157 C CA . LEU F 1 64 ? 18.450 62.395 15.091 1.00 17.15 470 LEU F CA 1
ATOM 5158 C C . LEU F 1 64 ? 19.146 63.730 14.808 1.00 17.70 470 LEU F C 1
ATOM 5159 O O . LEU F 1 64 ? 18.481 64.775 14.862 1.00 19.10 470 LEU F O 1
ATOM 5175 N N . PHE F 1 65 ? 20.452 63.740 14.528 1.00 17.07 471 PHE F N 1
ATOM 5176 C CA . PHE F 1 65 ? 21.187 64.982 14.270 1.00 18.30 471 PHE F CA 1
ATOM 5177 C C . PHE F 1 65 ? 20.920 65.484 12.835 1.00 19.69 471 PHE F C 1
ATOM 5178 O O . PHE F 1 65 ? 20.350 64.775 11.997 1.00 20.01 471 PHE F O 1
ATOM 5195 N N . ARG F 1 66 ? 21.317 66.741 12.552 1.00 19.06 472 ARG F N 1
ATOM 5196 C CA . ARG F 1 66 ? 21.106 67.330 11.222 1.00 20.03 472 ARG F CA 1
ATOM 5197 C C . ARG F 1 66 ? 22.142 66.838 10.215 1.00 19.21 472 ARG F C 1
ATOM 5198 O O . ARG F 1 66 ? 23.341 66.813 10.498 1.00 20.24 472 ARG F O 1
ATOM 5219 N N . HIS F 1 67 ? 21.680 66.490 9.011 1.00 20.29 473 HIS F N 1
ATOM 5220 C CA . HIS F 1 67 ? 22.586 66.028 7.959 1.00 20.68 473 HIS F CA 1
ATOM 5221 C C . HIS F 1 67 ? 22.501 66.904 6.715 1.00 23.76 473 HIS F C 1
ATOM 5222 O O . HIS F 1 67 ? 21.457 67.508 6.442 1.00 26.40 473 HIS F O 1
ATOM 5236 N N . PRO F 1 68 ? 23.579 66.982 5.934 1.00 25.19 474 PRO F N 1
ATOM 5237 C CA . PRO F 1 68 ? 23.526 67.690 4.659 1.00 27.85 474 PRO F CA 1
ATOM 5238 C C . PRO F 1 68 ? 22.587 67.000 3.689 1.00 28.51 474 PRO F C 1
ATOM 5239 O O . PRO F 1 68 ? 22.298 65.803 3.830 1.00 27.36 474 PRO F O 1
ATOM 5250 N N . PRO F 1 69 ? 22.109 67.712 2.675 1.00 30.93 475 PRO F N 1
ATOM 5251 C CA . PRO F 1 69 ? 21.324 67.048 1.637 1.00 32.48 475 PRO F CA 1
ATOM 5252 C C . PRO F 1 69 ? 22.219 66.075 0.892 1.00 33.28 475 PRO F C 1
ATOM 5253 O O . PRO F 1 69 ? 23.437 66.243 0.837 1.00 35.08 475 PRO F O 1
ATOM 5264 N N . GLY F 1 70 ? 21.627 65.024 0.356 1.00 33.69 476 GLY F N 1
ATOM 5265 C CA . GLY F 1 70 ? 22.403 64.049 -0.390 1.00 33.90 476 GLY F CA 1
ATOM 5266 C C . GLY F 1 70 ? 22.815 62.828 0.400 1.00 32.22 476 GLY F C 1
ATOM 5267 O O . GLY F 1 70 ? 23.361 61.883 -0.184 1.00 32.55 476 GLY F O 1
ATOM 5271 N N . ARG F 1 71 ? 22.588 62.821 1.708 1.00 30.72 477 ARG F N 1
ATOM 5272 C CA . ARG F 1 71 ? 22.741 61.593 2.472 1.00 28.34 477 ARG F CA 1
ATOM 5273 C C . ARG F 1 71 ? 21.728 60.561 1.990 1.00 28.89 477 ARG F C 1
ATOM 5274 O O . ARG F 1 71 ? 20.563 60.884 1.740 1.00 29.78 477 ARG F O 1
ATOM 5295 N N . VAL F 1 72 ? 22.181 59.319 1.837 1.00 28.12 478 VAL F N 1
ATOM 5296 C CA . VAL F 1 72 ? 21.315 58.215 1.440 1.00 29.09 478 VAL F CA 1
ATOM 5297 C C . VAL F 1 72 ? 21.476 57.077 2.439 1.00 28.52 478 VAL F C 1
ATOM 5298 O O . VAL F 1 72 ? 22.519 56.935 3.086 1.00 29.95 478 VAL F O 1
ATOM 5311 N N . LEU F 1 73 ? 20.423 56.277 2.573 1.00 28.16 479 LEU F N 1
ATOM 5312 C CA . LEU F 1 73 ? 20.360 55.130 3.462 1.00 27.75 479 LEU F CA 1
ATOM 5313 C C . LEU F 1 73 ? 19.845 53.919 2.695 1.00 31.79 479 LEU F C 1
ATOM 5314 O O . LEU F 1 73 ? 19.176 54.062 1.664 1.00 33.47 479 LEU F O 1
ATOM 5330 N N . PRO F 1 74 ? 20.136 52.707 3.177 1.00 34.02 480 PRO F N 1
ATOM 5331 C CA . PRO F 1 74 ? 19.682 51.501 2.473 1.00 37.09 480 PRO F CA 1
ATOM 5332 C C . PRO F 1 74 ? 18.173 51.475 2.267 1.00 40.91 480 PRO F C 1
ATOM 5333 O O . PRO F 1 74 ? 17.392 51.949 3.096 1.00 37.99 480 PRO F O 1
ATOM 5344 N N . GLU F 1 75 ? 17.771 50.895 1.142 1.00 46.67 481 GLU F N 1
ATOM 5345 C CA . GLU F 1 75 ? 16.363 50.808 0.780 1.00 53.55 481 GLU F CA 1
ATOM 5346 C C . GLU F 1 75 ? 15.902 49.360 0.859 1.00 53.93 481 GLU F C 1
ATOM 5347 O O . GLU F 1 75 ? 16.686 48.442 0.610 1.00 54.14 481 GLU F O 1
#

Nearest PDB structures (foldseek):
  5l2l-assembly1_E  TM=9.859E-01  e=3.577E-13  Saccharomyces cerevisiae YJM1574
  2lhn-assembly1_A  TM=8.115E-01  e=1.125E-10  Saccharomyces cerevisiae S288C
  5l2l-assembly1_E  TM=9.987E-01  e=3.779E-14  Saccharomyces cerevisiae YJM1574
  2lhn-assembly1_A  TM=8.585E-01  e=4.973E-11  Saccharomyces cerevisiae S288C
  4lj0-assembly1_B  TM=4.662E-01  e=3.634E-02  Thermochaetoides thermophila DSM 1495

Solvent-accessible surface area: 22758 Å² total; per-residue (Å²): 168,126,137,32,72,111,13,9,82,122,17,63,91,10,81,93,150,221,28,71,66,10,55,16,170,30,66,96,92,18,239,99,21,81,123,9,107,157,69,100,13,60,78,3,4,67,18,130,66,96,14,194,145,21,66,108,15,120,31,66,46,19,38,54,119,40,66,134,66,51,136,143,137,93,143,119,30,75,95,14,8,78,119,19,79,95,18,87,93,160,211,28,90,85,9,55,15,164,30,87,82,95,14,231,106,28,79,136,11,111,159,73,91,13,58,77,3,4,65,14,100,61,94,14,205,148,22,57,107,9,98,53,61,47,26,34,53,125,41,64,132,64,58,106,67,155,205,148,30,71,79,11,9,72,121,18,72,96,11,78,93,141,219,24,100,72,9,57,14,173,27,97,117,90,16,238,118,30,68,132,11,109,157,81,94,13,58,78,4,5,83,10,104,60,94,13,200,149,23,68,102,9,151,38,56,38,20,36,55,131,40,63,135,58,39,122,78,177,131,93,160,128,26,69,85,16,9,76,120,18,54,95,30,88,92,180,205,21,98,83,12,61,14,164,30,97,108,101,16,232,99,24,83,130,11,110,155,85,94,13,58,77,2,5,67,13,99,62,96,13,203,143,19,64,116,7,117,46,53,43,16,37,53,122,47,63,132,62,54,103,66,113,220

Foldseek 3Di:
DAADAAADQ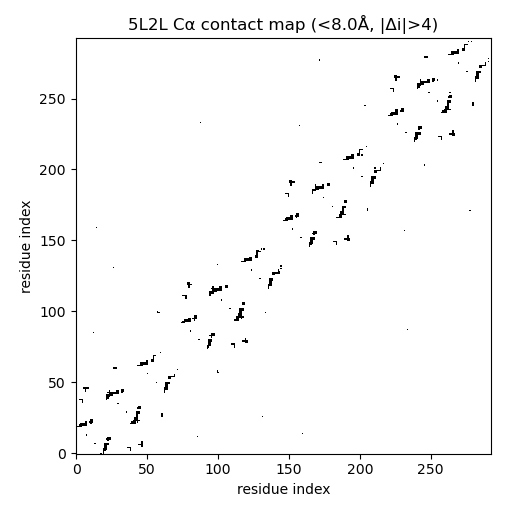QAPNDDPPPDRYEHAPDLAADPCASNDDDRPDRHDHAHAAADPCELPDPDPSRRYDHDPPRDD/DAPADAAADQCAPNDPPPPDRYEHAPDLAADPCESVDDDRHDRHDHAHAAADPVELADADPSDRYDHDPPRDYD/DADAAADQCAPNDDPPPDRYEHAPDLAADPVEQPDDDRHDRHDHAHPAADPVELPDDPPSHRYDHDPNNDDD/DDQADAAADQCAPNDDPPPDRYEHAPDLAADPCEPNDDDRHDRHAHAHAAADPCELADAPPSDRYDHDPPRDYDD

Radius of gyration: 23.23 Å; Cα contacts (8 Å, |Δi|>4): 427; chains: 4; bounding box: 50×48×64 Å

CATH classification: 4.10.1000.40

InterPro domains:
  IPR021083 Nuclear abundant poly(A) RNA-binding protein Nab2, N-terminal [PF11517] (1-98)
  IPR040366 Nuclear polyadenylated RNA-binding protein Nab2/ZC3H14 [PTHR14738] (404-487)
  IPR041044 Nuclear polyadenylated RNA-binding 2 protein, CCCH zinc finger 1 [PF18260] (252-278)
  IPR043094 Nab2/ZC3H14, N-terminal domain superfamily [G3DSA:1.10.340.40] (1-105)
  IPR048410 RNA-binding, Nab2-type zinc finger [PF21457] (281-309)
  IPR049017 Nab2, type CCCH zinc finger 4 [PF21803] (359-387)

B-factor: mean 30.8, std 13.47, range [14.61, 179.26]

Secondary structure (DSSP, 8-state):
----SSBPTTGGG---TT--SB---SSSBPTTGGG---TT--SB---SSB-TTGGG---TT--SB--TT---/-----SSBPTTGGG---TT--SB----SSBPTTGGG---TT--SB---SSB-TTGGG---TT--SB--TT----/---SSBPTTGGG---TT--SB---SSSBPTTGGG---TT--SB---SSB-TTGGG---TT--SB--TT----/--S--SSBPTTGGG---TT--SB----SSBPTTGGG---TT--SB---SSB-TTGGG---TT--SB--TT-----

GO terms:
  GO:0000049 tRNA binding (F, IDA)
  GO:0008097 5S rRNA binding (F, IDA)
  GO:0008143 poly(A) binding (F, IDA)
  GO:0005634 nucleus (C, IDA)
  GO:0005737 cytoplasm (C, IDA)
  GO:0008312 7S RNA binding (F, IDA)
  GO:0045945 positive regulation of transcription by RNA polymerase III (P, IDA)
  GO:0033204 ribonuclease P RNA binding (F, IDA)
  GO:1900152 negative regulation of nuclear-transcribed mRNA catabolic process, deadenylation-dependent decay (P, IGI)
  GO:0003729 mRNA binding (F, HDA)
  GO:0043488 regulation of mRNA stability (P, IMP)
  GO:0016973 poly(A)+ mRNA export from nucleus (P, IMP)
  GO:0043488 regulation of mRNA stability (P, IPI)
  GO:0160091 spliceosome-depend formation of circular RNA (P, IDA)
  GO:0005634 nucleus (C, EXP)
  GO:0005737 cytoplasm (C, EXP)
  GO:0005515 protein binding (F, IPI)

Organism: Saccharomyces cerevisiae (strain ATCC 204508 / S288c) (NCBI:txid559292)

Sequence (293 aa):
SEKSLEQCKFGTHCTNKRCKYRHARSHIMCREGANCTRIDCLFGHPINEDCRFGVNCKNIYCLFRHPPGRVLGSEKSLEQCKFGTHCTNKRCKYRHARSHIMCREGANCTRIDCLFGHPINEDCRFGVNCKNIYCLFRHPPGRVLPEKSLEQCKFGTHCTNKRCKYRHARSHIMCREGANCTRIDCLFGHPINEDCRFGVNCKNIYCLFRHPPGRVLPGSEKSLEQCKFGTHCTNKRCKYRHARSHIMCREGANCTRIDCLFGHPINEDCRFGVNCKNIYCLFRHPPGRVLPE